Protein AF-A0A4Q2VDK4-F1 (afdb_monomer)

Organism: NCBI:txid451672

Foldseek 3Di:
DDDDDWDKDAQVVVRFIDDTDHLVVVLVCLPDCRRVDDPLRSLVVVLLSVLLVCLDLVNLCVVCPVPLAPQVVQDDPNDHDDDDPCSVVVSVVSSNVSSVVSSVVSVQCLQPVPDPLPPPRDDDDDPDPSSVVVSVPDDDDDPDPDDPDPPVVVVVVVVVVVVVVVCVVCVVVVVVVVCVVVVPDDPVVVVVCCPDPQNVVCVVVPVPQWDQDPPRHTDGPPDDDDDDPPDDPDDPDPDDDDDDDDDDDDDDDD

Sequence (254 aa):
MVCADQYVLCNPSIASCTSPAGVLNLVNNLTSTTLNLSTTQLSAADRILYSLAQSNTYTTVANLGTAALWANNMVTGHVSYGLPDDQWKTEVIGWFQTNLAMLQAYVVDFASNTADLGPFGYVEPPRSTYQQEQCTQQLVQAVGEVQNFSVCGMFIIVCVSAALVLLDCSLERIVDFVDDFYGRDSMARRARQADNKLHLLRMALGGNEWVLGRWSIPVRNGAAKYNRPSGSKDLLSYRDSKTGEDTRFLQVCK

pLDDT: mean 78.47, std 15.91, range [30.97, 97.12]

Mean predicted aligned error: 17.13 Å

Secondary structure (DSSP, 8-state):
------B--EEGGGTEEPPSB-HHHHHHHHTSTTS---HHHHHHHHHHHHHHHHSSHHHHHHHHGGGG-GGGGGEETTEEPPPPTTHHHHHHHHHHHHHHHHHHHHHHHTTS--S--GGG--PPPPSSHHHHHHHHH------SSS----HHHHHHHHHHHHHHHHHHHHHHHHHHHHHHHHT--THHHHHHHHT-HHHHHHHHTTTTSEEE-GGG-EEETT----PPP---S-------S-------------

Solvent-accessible surface area (backbone atoms only — not comparable to full-atom values): 15962 Å² total; per-residue (Å²): 136,89,85,82,74,68,46,68,58,70,32,80,93,76,76,31,66,53,74,78,30,42,71,75,58,46,61,62,52,67,78,36,77,78,54,67,67,51,73,62,54,46,50,54,49,53,53,50,49,56,34,48,71,64,30,33,66,66,48,49,40,67,73,43,46,70,74,48,37,64,70,54,77,55,46,58,92,95,46,67,70,88,78,62,96,60,47,68,55,57,34,52,52,51,42,53,52,48,22,52,51,46,36,54,48,49,66,48,44,72,54,40,85,79,67,87,52,65,98,82,48,78,85,82,73,68,92,42,70,60,47,46,53,50,36,76,68,49,86,73,87,68,84,81,87,58,82,87,68,57,62,67,60,52,50,51,54,53,53,53,52,52,51,51,52,51,46,63,70,40,47,64,57,52,51,52,50,49,38,65,72,68,68,56,71,62,62,67,59,49,52,56,50,58,68,32,69,48,46,45,51,27,51,74,75,56,43,82,57,37,40,74,43,82,91,53,42,60,38,57,71,89,61,80,87,73,72,77,77,83,67,69,94,68,82,81,73,91,69,81,93,81,78,90,75,93,76,91,76,82,90,76,89,131

Structure (mmCIF, N/CA/C/O backbone):
data_AF-A0A4Q2VDK4-F1
#
_entry.id   AF-A0A4Q2VDK4-F1
#
loop_
_atom_site.group_PDB
_atom_site.id
_atom_site.type_symbol
_atom_site.label_atom_id
_atom_site.label_alt_id
_atom_site.label_comp_id
_atom_site.label_asym_id
_atom_site.label_entity_id
_atom_site.label_seq_id
_atom_site.pdbx_PDB_ins_code
_atom_site.Cartn_x
_atom_site.Cartn_y
_atom_site.Cartn_z
_atom_site.occupancy
_atom_site.B_iso_or_equiv
_atom_site.auth_seq_id
_atom_site.auth_comp_id
_atom_site.auth_asym_id
_atom_site.auth_atom_id
_atom_site.pdbx_PDB_model_num
ATOM 1 N N . MET A 1 1 ? 19.033 -6.563 -22.447 1.00 49.66 1 MET A N 1
ATOM 2 C CA . MET A 1 1 ? 17.621 -6.207 -22.706 1.00 49.66 1 MET A CA 1
ATOM 3 C C . MET A 1 1 ? 17.404 -4.850 -22.066 1.00 49.66 1 MET A C 1
ATOM 5 O O . MET A 1 1 ? 17.754 -4.715 -20.903 1.00 49.66 1 MET A O 1
ATOM 9 N N . VAL A 1 2 ? 16.978 -3.836 -22.819 1.00 57.09 2 VAL A N 1
ATOM 10 C CA . VAL A 1 2 ? 16.784 -2.475 -22.288 1.00 57.09 2 VAL A CA 1
ATOM 11 C C . VAL A 1 2 ? 15.279 -2.233 -22.230 1.00 57.09 2 VAL A C 1
ATOM 13 O O . VAL A 1 2 ? 14.661 -1.978 -23.259 1.00 57.09 2 VAL A O 1
ATOM 16 N N . CYS A 1 3 ? 14.684 -2.399 -21.049 1.00 73.75 3 CYS A N 1
ATOM 17 C CA . CYS A 1 3 ? 13.298 -2.012 -20.790 1.00 73.75 3 CYS A CA 1
ATOM 18 C C . CYS A 1 3 ? 13.283 -0.546 -20.350 1.00 73.75 3 CYS A C 1
ATOM 20 O O . CYS A 1 3 ? 14.103 -0.141 -19.528 1.00 73.75 3 CYS A O 1
ATOM 22 N N . ALA A 1 4 ? 12.374 0.243 -20.918 1.00 84.12 4 ALA A N 1
ATOM 23 C CA . ALA A 1 4 ? 12.185 1.640 -20.557 1.00 84.12 4 ALA A CA 1
ATOM 24 C C . ALA A 1 4 ? 10.757 1.828 -20.049 1.00 84.12 4 ALA A C 1
ATOM 26 O O . ALA A 1 4 ? 9.804 1.634 -20.804 1.00 84.12 4 ALA A O 1
ATOM 27 N N . ASP A 1 5 ? 10.624 2.213 -18.783 1.00 88.31 5 ASP A N 1
ATOM 28 C CA . ASP A 1 5 ? 9.326 2.515 -18.195 1.00 88.31 5 ASP A CA 1
ATOM 29 C C . ASP A 1 5 ? 8.883 3.922 -18.612 1.00 88.31 5 ASP A C 1
ATOM 31 O O . ASP A 1 5 ? 9.643 4.894 -18.524 1.00 88.31 5 ASP A O 1
ATOM 35 N N . GLN A 1 6 ? 7.644 4.025 -19.087 1.00 91.06 6 GLN A N 1
ATOM 36 C CA . GLN A 1 6 ? 7.023 5.283 -19.484 1.00 91.06 6 GLN A CA 1
ATOM 37 C C . GLN A 1 6 ? 5.697 5.448 -18.757 1.00 91.06 6 GLN A C 1
ATOM 39 O O . GLN A 1 6 ? 4.908 4.510 -18.648 1.00 91.06 6 GLN A O 1
ATOM 44 N N . TYR A 1 7 ? 5.448 6.666 -18.295 1.00 91.31 7 TYR A N 1
ATOM 45 C CA . TYR A 1 7 ? 4.286 7.013 -17.497 1.00 91.31 7 TYR A CA 1
ATOM 46 C C . TYR A 1 7 ? 3.533 8.170 -18.145 1.00 91.31 7 TYR A C 1
ATOM 48 O O . TYR A 1 7 ? 4.121 9.041 -18.793 1.00 91.31 7 TYR A O 1
ATOM 56 N N . VAL A 1 8 ? 2.218 8.173 -17.951 1.00 91.25 8 VAL A N 1
ATOM 57 C CA . VAL A 1 8 ? 1.303 9.213 -18.421 1.00 91.25 8 VAL A CA 1
ATOM 58 C C . VAL A 1 8 ? 0.423 9.620 -17.248 1.00 91.25 8 VAL A C 1
ATOM 60 O O . VAL A 1 8 ? -0.204 8.767 -16.621 1.00 91.25 8 VAL A O 1
ATOM 63 N N . LEU A 1 9 ? 0.376 10.918 -16.952 1.00 89.31 9 LEU A N 1
ATOM 64 C CA . LEU A 1 9 ? -0.542 11.486 -15.971 1.00 89.31 9 LEU A CA 1
ATOM 65 C C . LEU A 1 9 ? -1.705 12.144 -16.696 1.00 89.31 9 LEU A C 1
ATOM 67 O O . LEU A 1 9 ? -1.497 12.868 -17.666 1.00 89.31 9 LEU A O 1
ATOM 71 N N . CYS A 1 10 ? -2.915 11.915 -16.202 1.00 90.31 10 CYS A N 1
ATOM 72 C CA . CYS A 1 10 ? -4.139 12.425 -16.800 1.00 90.31 10 CYS A CA 1
ATOM 73 C C . CYS A 1 10 ? -4.982 13.165 -15.765 1.00 90.31 10 CYS A C 1
ATOM 75 O O . CYS A 1 10 ? -5.178 12.672 -14.653 1.00 90.31 10 CYS A O 1
ATOM 77 N N . ASN A 1 11 ? -5.531 14.314 -16.159 1.00 91.25 11 ASN A N 1
ATOM 78 C CA . ASN A 1 11 ? -6.581 14.996 -15.415 1.00 91.25 11 ASN A CA 1
ATOM 79 C C . ASN A 1 11 ? -7.932 14.759 -16.119 1.00 91.25 11 ASN A C 1
ATOM 81 O O . ASN A 1 11 ? -8.174 15.338 -17.185 1.00 91.25 11 ASN A O 1
ATOM 85 N N . PRO A 1 12 ? -8.829 13.939 -15.539 1.00 88.81 12 PRO A N 1
ATOM 86 C CA . PRO A 1 12 ? -10.104 13.607 -16.167 1.00 88.81 12 PRO A CA 1
ATOM 87 C C . PRO A 1 12 ? -11.048 14.812 -16.269 1.00 88.81 12 PRO A C 1
ATOM 89 O O . PRO A 1 12 ? -11.870 14.849 -17.179 1.00 88.81 12 PRO A O 1
ATOM 92 N N . SER A 1 13 ? -10.912 15.820 -15.399 1.00 89.50 13 SER A N 1
ATOM 93 C CA . SER A 1 13 ? -11.784 17.003 -15.397 1.00 89.50 13 SER A CA 1
ATOM 94 C C . SER A 1 13 ? -11.622 17.873 -16.644 1.00 89.50 13 SER A C 1
ATOM 96 O O . SER A 1 13 ? -12.552 18.577 -17.024 1.00 89.50 13 SER A O 1
ATOM 98 N N . ILE A 1 14 ? -10.447 17.831 -17.275 1.00 89.25 14 ILE A N 1
ATOM 99 C CA . ILE A 1 14 ? -10.126 18.597 -18.490 1.00 89.25 14 ILE A CA 1
ATOM 100 C C . ILE A 1 14 ? -9.797 17.691 -19.685 1.00 89.25 14 ILE A C 1
ATOM 102 O O . ILE A 1 14 ? -9.380 18.191 -20.725 1.00 89.25 14 ILE A O 1
ATOM 106 N N . ALA A 1 15 ? -9.948 16.368 -19.528 1.00 88.56 15 ALA A N 1
ATOM 107 C CA . ALA A 1 15 ? -9.604 15.350 -20.524 1.00 88.56 15 ALA A CA 1
ATOM 108 C C . ALA A 1 15 ? -8.193 15.514 -21.137 1.00 88.56 15 ALA A C 1
ATOM 110 O O . ALA A 1 15 ? -7.981 15.235 -22.315 1.00 88.56 15 ALA A O 1
ATOM 111 N N . SER A 1 16 ? -7.227 15.971 -20.334 1.00 90.06 16 SER A N 1
ATOM 112 C CA . SER A 1 16 ? -5.848 16.237 -20.763 1.00 90.06 16 SER A CA 1
ATOM 113 C C . SER A 1 16 ? -4.883 15.275 -20.083 1.00 90.06 16 SER A C 1
ATOM 115 O O . SER A 1 16 ? -5.038 14.967 -18.897 1.00 90.06 16 SER A O 1
ATOM 117 N N . CYS A 1 17 ? -3.875 14.825 -20.827 1.00 90.75 17 CYS A N 1
ATOM 118 C CA . CYS A 1 17 ? -2.823 13.943 -20.344 1.00 90.75 17 CYS A CA 1
ATOM 119 C C . CYS A 1 17 ? -1.446 14.442 -20.785 1.00 90.75 17 CYS A C 1
ATOM 121 O O . CYS A 1 17 ? -1.305 15.087 -21.825 1.00 90.75 17 CYS A O 1
ATOM 123 N N . THR A 1 18 ? -0.415 14.105 -20.017 1.00 89.62 18 THR A N 1
ATOM 124 C CA . THR A 1 18 ? 0.977 14.367 -20.395 1.00 89.62 18 THR A CA 1
ATOM 125 C C . THR A 1 18 ? 1.430 13.415 -21.498 1.00 89.62 18 THR A C 1
ATOM 127 O O . THR A 1 18 ? 0.960 12.282 -21.586 1.00 89.62 18 THR A O 1
ATOM 130 N N . SER A 1 19 ? 2.416 13.819 -22.297 1.00 89.75 19 SER A N 1
ATOM 131 C CA . SER A 1 19 ? 3.105 12.878 -23.186 1.00 89.75 19 SER A CA 1
ATOM 132 C C . SER A 1 19 ? 3.800 11.769 -22.376 1.00 89.75 19 SER A C 1
ATOM 134 O O . SER A 1 19 ? 4.265 12.052 -21.265 1.00 89.75 19 SER A O 1
ATOM 136 N N . PRO A 1 20 ? 3.910 10.536 -22.913 1.00 91.44 20 PRO A N 1
ATOM 137 C CA . PRO A 1 20 ? 4.645 9.454 -22.265 1.00 91.44 20 PRO A CA 1
ATOM 138 C C . PRO A 1 20 ? 6.075 9.878 -21.936 1.00 91.44 20 PRO A C 1
ATOM 140 O O . PRO A 1 20 ? 6.821 10.319 -22.814 1.00 91.44 20 PRO A O 1
ATOM 143 N N . ALA A 1 21 ? 6.453 9.769 -20.666 1.00 90.12 21 ALA A N 1
ATOM 144 C CA . ALA A 1 21 ? 7.763 10.195 -20.197 1.00 90.12 21 ALA A CA 1
ATOM 145 C C . ALA A 1 21 ? 8.264 9.316 -19.046 1.00 90.12 21 ALA A C 1
ATOM 147 O O . ALA A 1 21 ? 7.483 8.669 -18.351 1.00 90.12 21 ALA A O 1
ATOM 148 N N . GLY A 1 22 ? 9.581 9.300 -18.831 1.00 89.31 22 GLY A N 1
ATOM 149 C CA . GLY A 1 22 ? 10.169 8.678 -17.644 1.00 89.31 22 GLY A CA 1
ATOM 150 C C . GLY A 1 22 ? 9.843 9.462 -16.368 1.00 89.31 22 GLY A C 1
ATOM 151 O O . GLY A 1 22 ? 9.488 10.643 -16.426 1.00 89.31 22 GLY A O 1
ATOM 152 N N . VAL A 1 23 ? 10.018 8.823 -15.209 1.00 87.25 23 VAL A N 1
ATOM 153 C CA . VAL A 1 23 ? 9.614 9.373 -13.901 1.00 87.25 23 VAL A CA 1
ATOM 154 C C . VAL A 1 23 ? 10.195 10.767 -13.611 1.00 87.25 23 VAL A C 1
ATOM 156 O O . VAL A 1 23 ? 9.476 11.644 -13.145 1.00 87.25 23 VAL A O 1
ATOM 159 N N . LEU A 1 24 ? 11.457 11.022 -13.982 1.00 84.81 24 LEU A N 1
ATOM 160 C CA . LEU A 1 24 ? 12.121 12.318 -13.769 1.00 84.81 24 LEU A CA 1
ATOM 161 C C . LEU A 1 24 ? 11.460 13.460 -14.553 1.00 84.81 24 LEU A C 1
ATOM 163 O O . LEU A 1 24 ? 11.282 14.558 -14.036 1.00 84.81 24 LEU A O 1
ATOM 167 N N . ASN A 1 25 ? 11.058 13.197 -15.797 1.00 87.25 25 ASN A N 1
ATOM 168 C CA . ASN A 1 25 ? 10.361 14.187 -16.619 1.00 87.25 25 ASN A CA 1
ATOM 169 C C . ASN A 1 25 ? 8.919 14.398 -16.139 1.00 87.25 25 ASN A C 1
ATOM 171 O O . ASN A 1 25 ? 8.364 15.480 -16.315 1.00 87.25 25 ASN A O 1
ATOM 175 N N . LEU A 1 26 ? 8.323 13.390 -15.498 1.00 85.94 26 LEU A N 1
ATOM 176 C CA . LEU A 1 26 ? 6.984 13.480 -14.927 1.00 85.94 26 LEU A CA 1
ATOM 177 C C . LEU A 1 26 ? 6.919 14.473 -13.757 1.00 85.94 26 LEU A C 1
ATOM 179 O O . LEU A 1 26 ? 5.940 15.208 -13.655 1.00 85.94 26 LEU A O 1
ATOM 183 N N . VAL A 1 27 ? 7.983 14.577 -12.950 1.00 83.81 27 VAL A N 1
ATOM 184 C CA . VAL A 1 27 ? 8.105 15.597 -11.887 1.00 83.81 27 VAL A CA 1
ATOM 185 C C . VAL A 1 27 ? 8.013 17.010 -12.471 1.00 83.81 27 VAL A C 1
ATOM 187 O O . VAL A 1 27 ? 7.261 17.842 -11.970 1.00 83.81 27 VAL A O 1
ATOM 190 N N . ASN A 1 28 ? 8.707 17.267 -13.582 1.00 83.19 28 ASN A N 1
ATOM 191 C CA . ASN A 1 28 ? 8.638 18.560 -14.272 1.00 83.19 28 ASN A CA 1
ATOM 192 C C . ASN A 1 28 ? 7.253 18.814 -14.890 1.00 83.19 28 ASN A C 1
ATOM 194 O O . ASN A 1 28 ? 6.798 19.952 -14.959 1.00 83.19 28 ASN A O 1
ATOM 198 N N . ASN A 1 29 ? 6.555 17.761 -15.319 1.00 82.62 29 ASN A N 1
ATOM 199 C CA . ASN A 1 29 ? 5.209 17.883 -15.874 1.00 82.62 29 ASN A CA 1
ATOM 200 C C . ASN A 1 29 ? 4.135 18.159 -14.808 1.00 82.62 29 ASN A C 1
ATOM 202 O O . ASN A 1 29 ? 3.089 18.700 -15.158 1.00 82.62 29 ASN A O 1
ATOM 206 N N . LEU A 1 30 ? 4.368 17.851 -13.526 1.00 82.06 30 LEU A N 1
ATOM 207 C CA . LEU A 1 30 ? 3.419 18.190 -12.454 1.00 82.06 30 LEU A CA 1
ATOM 208 C C . LEU A 1 30 ? 3.287 19.693 -12.218 1.00 82.06 30 LEU A C 1
ATOM 210 O O . LEU A 1 30 ? 2.211 20.165 -11.860 1.00 82.06 30 LEU A O 1
ATOM 214 N N . THR A 1 31 ? 4.372 20.440 -12.410 1.00 77.19 31 THR A N 1
ATOM 215 C CA . THR A 1 31 ? 4.378 21.903 -12.275 1.00 77.19 31 THR A CA 1
ATOM 216 C C . THR A 1 31 ? 3.940 22.605 -13.560 1.00 77.19 31 THR A C 1
ATOM 218 O O . THR A 1 31 ? 3.762 23.823 -13.578 1.00 77.19 31 THR A O 1
ATOM 221 N N . SER A 1 32 ? 3.732 21.845 -14.639 1.00 75.44 32 SER A N 1
ATOM 222 C CA . SER A 1 32 ? 3.219 22.358 -15.901 1.00 75.44 32 SER A CA 1
ATOM 223 C C . SER A 1 32 ? 1.748 22.758 -15.778 1.00 75.44 32 SER A C 1
ATOM 225 O O . SER A 1 32 ? 0.925 22.057 -15.190 1.00 75.44 32 SER A O 1
ATOM 227 N N . THR A 1 33 ? 1.378 23.852 -16.440 1.00 75.62 33 THR A N 1
ATOM 228 C CA . THR A 1 33 ? -0.016 24.306 -16.551 1.00 75.62 33 THR A CA 1
ATOM 229 C C . THR A 1 33 ? -0.890 23.379 -17.407 1.00 75.62 33 THR A C 1
ATOM 231 O O . THR A 1 33 ? -2.106 23.549 -17.437 1.00 75.62 33 THR A O 1
ATOM 234 N N . THR A 1 34 ? -0.302 22.377 -18.072 1.00 79.69 34 THR A N 1
ATOM 235 C CA . THR A 1 34 ? -0.992 21.432 -18.973 1.00 79.69 34 THR A CA 1
ATOM 236 C C . THR A 1 34 ? -2.068 20.584 -18.295 1.00 79.69 34 THR A C 1
ATOM 238 O O . THR A 1 34 ? -3.089 20.291 -18.921 1.00 79.69 34 THR A O 1
ATOM 241 N N . LEU A 1 35 ? -1.864 20.197 -17.031 1.00 85.38 35 LEU A N 1
ATOM 242 C CA . LEU A 1 35 ? -2.831 19.401 -16.268 1.00 85.38 35 LEU A CA 1
ATOM 243 C C . LEU A 1 35 ? -3.724 20.243 -15.349 1.00 85.38 35 LEU A C 1
ATOM 245 O O . LEU A 1 35 ? -4.738 19.728 -14.886 1.00 85.38 35 LEU A O 1
ATOM 249 N N . ASN A 1 36 ? -3.367 21.506 -15.084 1.00 87.75 36 ASN A N 1
ATOM 250 C CA . ASN A 1 36 ? -4.090 22.431 -14.199 1.00 87.75 36 ASN A CA 1
ATOM 251 C C . ASN A 1 36 ? -4.597 21.765 -12.898 1.00 87.75 36 ASN A C 1
ATOM 253 O O . ASN A 1 36 ? -5.785 21.817 -12.571 1.00 87.75 36 ASN A O 1
ATOM 257 N N . LEU A 1 37 ? -3.703 21.054 -12.203 1.00 88.00 37 LEU A N 1
ATOM 258 C CA . LEU A 1 37 ? -4.031 20.339 -10.970 1.00 88.00 37 LEU A CA 1
ATOM 259 C C . LEU A 1 37 ? -4.219 21.324 -9.810 1.00 88.00 37 LEU A C 1
ATOM 261 O O . LEU A 1 37 ? -3.452 22.273 -9.652 1.00 88.00 37 LEU A O 1
ATOM 265 N N . SER A 1 38 ? -5.213 21.0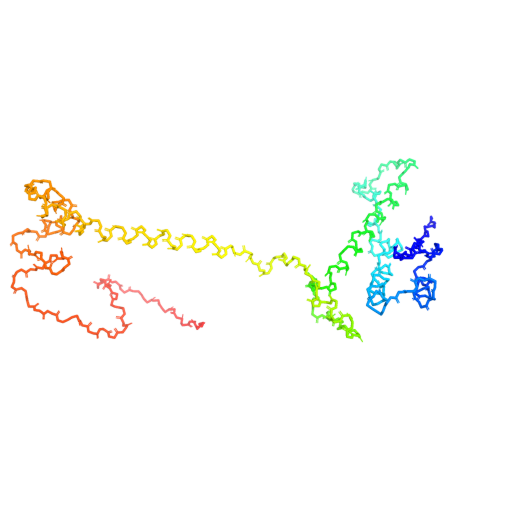68 -8.959 1.00 89.25 38 SER A N 1
ATOM 266 C CA . SER A 1 38 ? -5.339 21.758 -7.667 1.00 89.25 38 SER A CA 1
ATOM 267 C C . SER A 1 38 ? -4.183 21.398 -6.725 1.00 89.25 38 SER A C 1
ATOM 269 O O . SER A 1 38 ? -3.507 20.386 -6.907 1.00 89.25 38 SER A O 1
ATOM 271 N N . THR A 1 39 ? -3.966 22.191 -5.675 1.00 89.38 39 THR A N 1
ATOM 272 C CA . THR A 1 39 ? -2.887 21.960 -4.696 1.00 89.38 39 THR A CA 1
ATOM 273 C C . THR A 1 39 ? -2.988 20.595 -4.009 1.00 89.38 39 THR A C 1
ATOM 275 O O . THR A 1 39 ? -1.977 19.922 -3.812 1.00 89.38 39 THR A O 1
ATOM 278 N N . THR A 1 40 ? -4.205 20.137 -3.709 1.00 88.25 40 THR A N 1
ATOM 279 C CA . THR A 1 40 ? -4.459 18.807 -3.138 1.00 88.25 40 THR A CA 1
ATOM 280 C C . THR A 1 40 ? -4.157 17.694 -4.140 1.00 88.25 40 THR A C 1
ATOM 282 O O . THR A 1 40 ? -3.503 16.710 -3.792 1.00 88.25 40 THR A O 1
ATOM 285 N N . GLN A 1 41 ? -4.566 17.855 -5.402 1.00 89.88 41 GLN A N 1
ATOM 286 C CA . GLN A 1 41 ? -4.246 16.903 -6.471 1.00 89.88 41 GLN A CA 1
ATOM 287 C C . GLN A 1 41 ? -2.743 16.839 -6.746 1.00 89.88 41 GLN A C 1
ATOM 289 O O . GLN A 1 41 ? -2.217 15.749 -6.951 1.00 89.88 41 GLN A O 1
ATOM 294 N N . LEU A 1 42 ? -2.046 17.975 -6.697 1.00 90.31 42 LEU A N 1
ATOM 295 C CA . LEU A 1 42 ? -0.598 18.037 -6.862 1.00 90.31 42 LEU A CA 1
ATOM 296 C C . LEU A 1 42 ? 0.114 17.290 -5.727 1.00 90.31 42 LEU A C 1
ATOM 298 O O . LEU A 1 42 ? 0.992 16.483 -6.005 1.00 90.31 42 LEU A O 1
ATOM 302 N N . SER A 1 43 ? -0.323 17.467 -4.474 1.00 89.75 43 SER A N 1
ATOM 303 C CA . SER A 1 43 ? 0.188 16.700 -3.325 1.00 89.75 43 SER A CA 1
ATOM 304 C C . SER A 1 43 ? -0.025 15.188 -3.484 1.00 89.75 43 SER A C 1
ATOM 306 O O . SER A 1 43 ? 0.874 14.393 -3.207 1.00 89.75 43 SER A O 1
ATOM 308 N N . ALA A 1 44 ? -1.199 14.774 -3.975 1.00 89.62 44 ALA A N 1
ATOM 309 C CA . ALA A 1 44 ? -1.476 13.360 -4.232 1.00 89.62 44 ALA A CA 1
ATOM 310 C C . ALA A 1 44 ? -0.610 12.804 -5.375 1.00 89.62 44 ALA A C 1
ATOM 312 O O . ALA A 1 44 ? -0.119 11.678 -5.291 1.00 89.62 44 ALA A O 1
ATOM 313 N N . ALA A 1 45 ? -0.414 13.589 -6.436 1.00 90.19 45 ALA A N 1
ATOM 314 C CA . ALA A 1 45 ? 0.389 13.196 -7.584 1.00 90.19 45 ALA A CA 1
ATOM 315 C C . ALA A 1 45 ? 1.883 13.104 -7.238 1.00 90.19 45 ALA A C 1
ATOM 317 O O . ALA A 1 45 ? 2.530 12.142 -7.642 1.00 90.19 45 ALA A O 1
ATOM 318 N N . ASP A 1 46 ? 2.407 14.037 -6.440 1.00 89.06 46 ASP A N 1
ATOM 319 C CA . ASP A 1 46 ? 3.775 14.002 -5.905 1.00 89.06 46 ASP A CA 1
ATOM 320 C C . ASP A 1 46 ? 4.036 12.712 -5.108 1.00 89.06 46 ASP A C 1
ATOM 322 O O . ASP A 1 46 ? 5.013 12.004 -5.356 1.00 89.06 46 ASP A O 1
ATOM 326 N N . ARG A 1 47 ? 3.090 12.320 -4.243 1.00 88.00 47 ARG A N 1
ATOM 327 C CA . ARG A 1 47 ? 3.156 11.048 -3.507 1.00 88.00 47 ARG A CA 1
ATOM 328 C C . ARG A 1 47 ? 3.221 9.837 -4.441 1.00 88.00 47 ARG A C 1
ATOM 330 O O . ARG A 1 47 ? 4.050 8.954 -4.244 1.00 88.00 47 ARG A O 1
ATOM 337 N N . ILE A 1 48 ? 2.360 9.792 -5.459 1.00 89.94 48 ILE A N 1
ATOM 338 C CA . ILE A 1 48 ? 2.347 8.693 -6.437 1.00 89.94 48 ILE A CA 1
ATOM 339 C C . ILE A 1 48 ? 3.662 8.658 -7.224 1.00 89.94 48 ILE A C 1
ATOM 341 O O . ILE A 1 48 ? 4.203 7.577 -7.445 1.00 89.94 48 ILE A O 1
ATOM 345 N N . LEU A 1 49 ? 4.212 9.813 -7.615 1.00 90.25 49 LEU A N 1
ATOM 346 C CA . LEU A 1 49 ? 5.508 9.878 -8.295 1.00 90.25 49 LEU A CA 1
ATOM 347 C C . LEU A 1 49 ? 6.643 9.327 -7.440 1.00 90.25 49 LEU A C 1
ATOM 349 O O . LEU A 1 49 ? 7.487 8.599 -7.962 1.00 90.25 49 LEU A O 1
ATOM 353 N N . TYR A 1 50 ? 6.657 9.646 -6.146 1.00 88.12 50 TYR A N 1
ATOM 354 C CA . TYR A 1 50 ? 7.637 9.084 -5.224 1.00 88.12 50 TYR A CA 1
ATOM 355 C C . TYR A 1 50 ? 7.548 7.551 -5.197 1.00 88.12 50 TYR A C 1
ATOM 357 O O . TYR A 1 50 ? 8.564 6.870 -5.344 1.00 88.12 50 TYR A O 1
ATOM 365 N N . SER A 1 51 ? 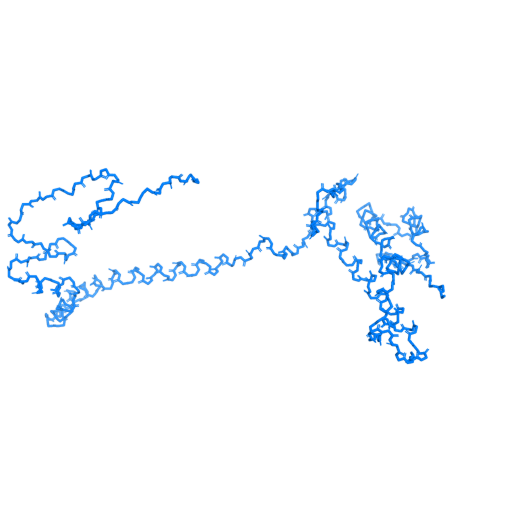6.335 6.994 -5.117 1.00 91.06 51 SER A N 1
ATOM 366 C CA . SER A 1 51 ? 6.124 5.544 -5.197 1.00 91.06 51 SER A CA 1
ATOM 367 C C . SER A 1 51 ? 6.565 4.959 -6.546 1.00 91.06 51 SER A C 1
ATOM 369 O O . SER A 1 51 ? 7.200 3.906 -6.569 1.00 91.06 51 SER A O 1
ATOM 371 N N . LEU A 1 52 ? 6.292 5.632 -7.671 1.00 90.75 52 LEU A N 1
ATOM 372 C CA . LEU A 1 52 ? 6.716 5.204 -9.016 1.00 90.75 52 LEU A CA 1
ATOM 373 C C . LEU A 1 52 ? 8.240 5.212 -9.186 1.00 90.75 52 LEU A C 1
ATOM 375 O O . LEU A 1 52 ? 8.796 4.326 -9.833 1.00 90.75 52 LEU A O 1
ATOM 379 N N . ALA A 1 53 ? 8.932 6.175 -8.575 1.00 88.25 53 ALA A N 1
ATOM 380 C CA . ALA A 1 53 ? 10.391 6.225 -8.586 1.00 88.25 53 ALA A CA 1
ATOM 381 C C . ALA A 1 53 ? 11.019 5.003 -7.892 1.00 88.25 53 ALA A C 1
ATOM 383 O O . ALA A 1 53 ? 12.121 4.605 -8.264 1.00 88.25 53 ALA A O 1
ATOM 384 N N . GLN A 1 54 ? 10.307 4.386 -6.944 1.00 87.38 54 GLN A N 1
ATOM 385 C CA . GLN A 1 54 ? 10.746 3.177 -6.240 1.00 87.38 54 GLN A CA 1
ATOM 386 C C . GLN A 1 54 ? 10.200 1.871 -6.845 1.00 87.38 54 GLN A C 1
ATOM 388 O O . GLN A 1 54 ? 10.774 0.807 -6.621 1.00 87.38 54 GLN A O 1
ATOM 393 N N . SER A 1 55 ? 9.127 1.931 -7.638 1.00 90.88 55 SER A N 1
ATOM 394 C CA . SER A 1 55 ? 8.432 0.774 -8.231 1.00 90.88 55 SER A CA 1
ATOM 395 C C . SER A 1 55 ? 8.586 0.721 -9.756 1.00 90.88 55 SER A C 1
ATOM 397 O O . SER A 1 55 ? 7.612 0.708 -10.511 1.00 90.88 55 SER A O 1
ATOM 399 N N . ASN A 1 56 ? 9.830 0.710 -10.229 1.00 89.75 56 ASN A N 1
ATOM 400 C CA . ASN A 1 56 ? 10.151 0.614 -11.650 1.00 89.75 56 ASN A CA 1
ATOM 401 C C . ASN A 1 56 ? 10.897 -0.689 -11.965 1.00 89.75 56 ASN A C 1
ATOM 403 O O . ASN A 1 56 ? 11.397 -1.392 -11.087 1.00 89.75 56 ASN A O 1
ATOM 407 N N . THR A 1 57 ? 10.975 -1.029 -13.247 1.00 89.69 57 THR A N 1
ATOM 408 C CA . THR A 1 57 ? 11.555 -2.296 -13.702 1.00 89.69 57 THR A CA 1
ATOM 409 C C . THR A 1 57 ? 13.022 -2.410 -13.293 1.00 89.69 57 THR A C 1
ATOM 411 O O . THR A 1 57 ? 13.480 -3.492 -12.927 1.00 89.69 57 THR A O 1
ATOM 414 N N . TYR A 1 58 ? 13.756 -1.294 -13.293 1.00 88.75 58 TYR A N 1
ATOM 415 C CA . TYR A 1 58 ? 15.142 -1.272 -12.837 1.00 88.75 58 TYR A CA 1
ATOM 416 C C . TYR A 1 58 ? 15.261 -1.595 -11.342 1.00 88.75 58 TYR A C 1
ATOM 418 O O . TYR A 1 58 ? 16.063 -2.457 -10.989 1.00 88.75 58 TYR A O 1
ATOM 426 N N . THR A 1 59 ? 14.470 -0.958 -10.470 1.00 88.44 59 THR A N 1
ATOM 427 C CA . THR A 1 59 ? 14.545 -1.190 -9.019 1.00 88.44 59 THR A CA 1
ATOM 428 C C . THR A 1 59 ? 14.165 -2.621 -8.666 1.00 88.44 59 THR A C 1
ATOM 430 O O . THR A 1 59 ? 14.864 -3.253 -7.879 1.00 88.44 59 THR A O 1
ATOM 433 N N . THR A 1 60 ? 13.135 -3.176 -9.304 1.00 88.56 60 THR A N 1
ATOM 434 C CA . THR A 1 60 ? 12.717 -4.571 -9.105 1.00 88.56 60 THR A CA 1
ATOM 435 C C . THR A 1 60 ? 13.823 -5.554 -9.471 1.00 88.56 60 THR A C 1
ATOM 437 O O . THR A 1 60 ? 14.182 -6.409 -8.660 1.00 88.56 60 THR A O 1
ATOM 440 N N . VAL A 1 61 ? 14.422 -5.416 -10.657 1.00 89.81 61 VAL A N 1
ATOM 441 C CA . VAL A 1 61 ? 15.497 -6.318 -11.095 1.00 89.81 61 VAL A CA 1
ATOM 442 C C . VAL A 1 61 ? 16.759 -6.129 -10.249 1.00 89.81 61 VAL A C 1
ATOM 444 O O . VAL A 1 61 ? 17.389 -7.113 -9.868 1.00 89.81 61 VAL A O 1
ATOM 447 N N . ALA A 1 62 ? 17.120 -4.887 -9.915 1.00 89.94 62 ALA A N 1
ATOM 448 C CA . ALA A 1 62 ? 18.301 -4.594 -9.104 1.00 89.94 62 ALA A CA 1
ATOM 449 C C . ALA A 1 62 ? 18.174 -5.131 -7.670 1.00 89.94 62 ALA A C 1
ATOM 451 O O . ALA A 1 62 ? 19.139 -5.681 -7.142 1.00 89.94 62 ALA A O 1
ATOM 452 N N . ASN A 1 63 ? 16.993 -5.010 -7.058 1.00 89.19 63 ASN A N 1
ATOM 453 C CA . ASN A 1 63 ? 16.763 -5.432 -5.676 1.00 89.19 63 ASN A CA 1
ATOM 454 C C . ASN A 1 63 ? 16.596 -6.953 -5.545 1.00 89.19 63 ASN A C 1
ATOM 456 O O . ASN A 1 63 ? 17.078 -7.535 -4.576 1.00 89.19 63 ASN A O 1
ATOM 460 N N . LEU A 1 64 ? 15.928 -7.606 -6.503 1.00 88.94 64 LEU A N 1
ATOM 461 C CA . LEU A 1 64 ? 15.711 -9.059 -6.476 1.00 88.94 64 LEU A CA 1
ATOM 462 C C . LEU A 1 64 ? 16.884 -9.852 -7.077 1.00 88.94 64 LEU A C 1
ATOM 464 O O . LEU A 1 64 ? 17.041 -11.042 -6.793 1.00 88.94 64 LEU A O 1
ATOM 468 N N . GLY A 1 65 ? 17.715 -9.226 -7.914 1.00 89.75 65 GLY A N 1
ATOM 469 C CA . GLY A 1 65 ? 18.864 -9.871 -8.547 1.00 89.75 65 GLY A CA 1
ATOM 470 C C . GLY A 1 65 ? 18.458 -11.109 -9.349 1.00 89.75 65 GLY A C 1
ATOM 471 O O . GLY A 1 65 ? 17.599 -11.047 -10.226 1.00 89.75 65 GLY A O 1
ATOM 472 N N . THR A 1 66 ? 19.053 -12.265 -9.044 1.00 88.50 66 THR A N 1
ATOM 473 C CA . THR A 1 66 ? 18.720 -13.531 -9.724 1.00 88.50 66 THR A CA 1
ATOM 474 C C . THR A 1 66 ? 17.303 -14.015 -9.432 1.00 88.50 66 THR A C 1
ATOM 476 O O . THR A 1 66 ? 16.733 -14.709 -10.269 1.00 88.50 66 THR A O 1
ATOM 479 N N . ALA A 1 67 ? 16.717 -13.632 -8.292 1.00 89.25 67 ALA A N 1
ATOM 480 C CA . ALA A 1 67 ? 15.336 -13.967 -7.951 1.00 89.25 67 ALA A CA 1
ATOM 481 C C . ALA A 1 67 ? 14.311 -13.170 -8.777 1.00 89.25 67 ALA A C 1
ATOM 483 O O . ALA A 1 67 ? 13.136 -13.523 -8.792 1.00 89.25 67 ALA A O 1
ATOM 484 N N . ALA A 1 68 ? 14.744 -12.127 -9.500 1.00 89.94 68 ALA A N 1
ATOM 485 C CA . ALA A 1 68 ? 13.892 -11.435 -10.464 1.00 89.94 68 ALA A CA 1
ATOM 486 C C . ALA A 1 68 ? 13.557 -12.316 -11.677 1.00 89.94 68 ALA A C 1
ATOM 488 O O . ALA A 1 68 ? 12.607 -12.019 -12.395 1.00 89.94 68 ALA A O 1
ATOM 489 N N . LEU A 1 69 ? 14.362 -13.353 -11.941 1.00 90.75 69 LEU A N 1
ATOM 490 C CA . LEU A 1 69 ? 14.223 -14.208 -13.111 1.00 90.75 69 LEU A CA 1
ATOM 491 C C . LEU A 1 69 ? 13.387 -15.446 -12.779 1.00 90.75 69 LEU A C 1
ATOM 493 O O . LEU A 1 69 ? 13.817 -16.306 -12.014 1.00 90.75 69 LEU A O 1
ATOM 497 N N . TRP A 1 70 ? 12.247 -15.605 -13.438 1.00 89.31 70 TRP A N 1
ATOM 498 C CA . TRP A 1 70 ? 11.466 -16.840 -13.482 1.00 89.31 70 TRP A CA 1
ATOM 499 C C . TRP A 1 70 ? 12.286 -18.042 -13.940 1.00 89.31 70 TRP A C 1
ATOM 501 O O . TRP A 1 70 ? 12.045 -19.154 -13.474 1.00 89.31 70 TRP A O 1
ATOM 511 N N . ALA A 1 71 ? 13.283 -17.833 -14.801 1.00 90.00 71 ALA A N 1
ATOM 512 C CA . ALA A 1 71 ? 14.239 -18.868 -15.178 1.00 90.00 71 ALA A CA 1
ATOM 513 C C . ALA A 1 71 ? 14.927 -19.505 -13.953 1.00 90.00 71 ALA A C 1
ATOM 515 O O . ALA A 1 71 ? 15.244 -20.693 -13.981 1.00 90.00 71 ALA A O 1
ATOM 516 N N . ASN A 1 72 ? 15.109 -18.758 -12.854 1.00 88.69 72 ASN A N 1
ATOM 517 C CA . ASN A 1 72 ? 15.685 -19.283 -11.616 1.00 88.69 72 ASN A CA 1
ATOM 518 C C . ASN A 1 72 ? 14.812 -20.385 -10.990 1.00 88.69 72 ASN A C 1
ATOM 520 O O . ASN A 1 72 ? 15.350 -21.355 -10.464 1.00 88.69 72 ASN A O 1
ATOM 524 N N . ASN A 1 73 ? 13.485 -20.311 -11.151 1.00 87.06 73 ASN A N 1
ATOM 525 C CA . ASN A 1 73 ? 12.553 -21.332 -10.660 1.00 87.06 73 ASN A CA 1
ATOM 526 C C . ASN A 1 73 ? 12.671 -22.670 -11.411 1.00 87.06 73 ASN A C 1
ATOM 528 O O . ASN A 1 73 ? 12.188 -23.690 -10.925 1.00 87.06 73 ASN A O 1
ATOM 532 N N . MET A 1 74 ? 13.292 -22.683 -12.596 1.00 85.88 74 MET A N 1
ATOM 533 C CA . MET A 1 74 ? 13.517 -23.903 -13.383 1.00 85.88 74 MET A CA 1
ATOM 534 C C . MET A 1 74 ? 14.850 -24.591 -13.056 1.00 85.88 74 MET A C 1
ATOM 536 O O . MET A 1 74 ? 15.121 -25.683 -13.564 1.00 85.88 74 MET A O 1
ATOM 540 N N . VAL A 1 75 ? 15.687 -23.978 -12.213 1.00 88.06 75 VAL A N 1
ATOM 541 C CA . VAL A 1 75 ? 16.963 -24.553 -11.782 1.00 88.06 75 VAL A CA 1
ATOM 542 C C . VAL A 1 75 ? 16.712 -25.523 -10.632 1.00 88.06 75 VAL A C 1
ATOM 544 O O . VAL A 1 75 ? 16.184 -25.151 -9.588 1.00 88.06 75 VAL A O 1
ATOM 547 N N . THR A 1 76 ? 17.122 -26.780 -10.799 1.00 85.38 76 THR A N 1
ATOM 548 C CA . THR A 1 76 ? 17.112 -27.779 -9.720 1.00 85.38 76 THR A CA 1
ATOM 549 C C . THR A 1 76 ? 18.545 -28.225 -9.445 1.00 85.38 76 THR A C 1
ATOM 551 O O . THR A 1 76 ? 19.203 -28.822 -10.299 1.00 85.38 76 THR A O 1
ATOM 554 N N . GLY A 1 77 ? 19.061 -27.913 -8.254 1.00 85.75 77 GLY A N 1
ATOM 555 C CA . GLY A 1 77 ? 20.474 -28.119 -7.926 1.00 85.75 77 GLY A CA 1
ATOM 556 C C . GLY A 1 77 ? 21.381 -27.225 -8.778 1.00 85.75 77 GLY A C 1
ATOM 557 O O . GLY A 1 77 ? 21.334 -26.005 -8.659 1.00 85.75 77 GLY A O 1
ATOM 558 N N . HIS A 1 78 ? 22.195 -27.831 -9.646 1.00 83.62 78 HIS A N 1
ATOM 559 C CA . HIS A 1 78 ? 23.090 -27.127 -10.578 1.00 83.62 78 HIS A CA 1
ATOM 560 C C . HIS A 1 78 ? 22.702 -27.324 -12.053 1.00 83.62 78 HIS A C 1
ATOM 562 O O . HIS A 1 78 ? 23.504 -27.045 -12.943 1.00 83.62 78 HIS A O 1
ATOM 568 N N . VAL A 1 79 ? 21.497 -27.837 -12.321 1.00 84.56 79 VAL A N 1
ATOM 569 C CA . VAL A 1 79 ? 21.017 -28.137 -13.675 1.00 84.56 79 VAL A CA 1
ATOM 570 C C . VAL A 1 79 ? 19.810 -27.259 -13.996 1.00 84.56 79 VAL A C 1
ATOM 572 O O . VAL A 1 79 ? 18.909 -27.105 -13.173 1.00 84.56 79 VAL A O 1
ATOM 575 N N . SER A 1 80 ? 19.799 -26.700 -15.206 1.00 85.00 80 SER A N 1
ATOM 576 C CA . SER A 1 80 ? 18.662 -25.982 -15.784 1.00 85.00 80 SER A CA 1
ATOM 577 C C . SER A 1 80 ? 18.178 -26.721 -17.023 1.00 85.00 80 SER A C 1
ATOM 579 O O . SER A 1 80 ? 18.989 -27.173 -17.834 1.00 85.00 80 SER A O 1
ATOM 581 N N . TYR A 1 81 ? 16.863 -26.802 -17.195 1.00 84.44 81 TYR A N 1
ATOM 582 C CA . TYR A 1 81 ? 16.272 -27.180 -18.476 1.00 84.44 81 TYR A CA 1
ATOM 583 C C . TYR A 1 81 ? 16.448 -26.044 -19.496 1.00 84.44 81 TYR A C 1
ATOM 585 O O . TYR A 1 81 ? 16.751 -24.904 -19.127 1.00 84.44 81 TYR A O 1
ATOM 593 N N . GLY A 1 82 ? 16.291 -26.361 -20.784 1.00 86.50 82 GLY A N 1
ATOM 594 C CA . GLY A 1 82 ? 16.273 -25.348 -21.839 1.00 86.50 82 GLY A CA 1
ATOM 595 C C . GLY A 1 82 ? 15.117 -24.369 -21.632 1.00 86.50 82 GLY A C 1
ATOM 596 O O . GLY A 1 82 ? 14.017 -24.782 -21.268 1.00 86.50 82 GLY A O 1
ATOM 597 N N . LEU A 1 83 ? 15.376 -23.078 -21.843 1.00 89.56 83 LEU A N 1
ATOM 598 C CA . LEU A 1 83 ? 14.362 -22.036 -21.701 1.00 89.56 83 LEU A CA 1
ATOM 599 C C . LEU A 1 83 ? 13.499 -21.949 -22.969 1.00 89.56 83 LEU A C 1
ATOM 601 O O . LEU A 1 83 ? 14.044 -22.068 -24.069 1.00 89.56 83 LEU A O 1
ATOM 605 N N . PRO A 1 84 ? 12.183 -21.708 -22.839 1.00 90.06 84 PRO A N 1
ATOM 606 C CA . PRO A 1 84 ? 11.328 -21.380 -23.975 1.00 90.06 84 PRO A CA 1
ATOM 607 C C . PRO A 1 84 ? 11.788 -20.109 -24.705 1.00 90.06 84 PRO A C 1
ATOM 609 O O . PRO A 1 84 ? 12.292 -19.171 -24.082 1.00 90.06 84 PRO A O 1
ATOM 612 N N . ASP A 1 85 ? 11.539 -20.033 -26.014 1.00 91.62 85 ASP A N 1
ATOM 613 C CA . ASP A 1 85 ? 11.902 -18.871 -26.846 1.00 91.62 85 ASP A CA 1
ATOM 614 C C . ASP A 1 85 ? 11.211 -17.565 -26.402 1.00 91.62 85 ASP A C 1
ATOM 616 O O . ASP A 1 85 ? 11.696 -16.458 -26.657 1.00 91.62 85 ASP A O 1
ATOM 620 N N . ASP A 1 86 ? 10.067 -17.671 -25.725 1.00 92.00 86 ASP A N 1
ATOM 621 C CA . ASP A 1 86 ? 9.280 -16.556 -25.206 1.00 92.00 86 ASP A CA 1
ATOM 622 C C . ASP A 1 86 ? 9.512 -16.269 -23.716 1.00 92.00 86 ASP A C 1
ATOM 624 O O . ASP A 1 86 ? 8.848 -15.385 -23.170 1.00 92.00 86 ASP A O 1
ATOM 628 N N . GLN A 1 87 ? 10.495 -16.922 -23.078 1.00 91.44 87 GLN A N 1
ATOM 629 C CA . GLN A 1 87 ? 10.811 -16.733 -21.657 1.00 91.44 87 GLN A CA 1
ATOM 630 C C . GLN A 1 87 ? 10.957 -15.252 -21.293 1.00 91.44 87 GLN A C 1
ATOM 632 O O . GLN A 1 87 ? 10.396 -14.799 -20.300 1.00 91.44 87 GLN A O 1
ATOM 637 N N . TRP A 1 88 ? 11.648 -14.467 -22.124 1.00 88.75 88 TRP A N 1
ATOM 638 C CA . TRP A 1 88 ? 11.862 -13.038 -21.878 1.00 88.75 88 TRP A CA 1
ATOM 639 C C . TRP A 1 88 ? 10.555 -12.239 -21.741 1.00 88.75 88 TRP A C 1
ATOM 641 O O . TRP A 1 88 ? 10.531 -11.237 -21.030 1.00 88.75 88 TRP A O 1
ATOM 651 N N . LYS A 1 89 ? 9.462 -12.666 -22.390 1.00 92.25 89 LYS A N 1
ATOM 652 C CA . LYS A 1 89 ? 8.149 -12.012 -22.268 1.00 92.25 89 LYS A CA 1
ATOM 653 C C . LYS A 1 89 ? 7.548 -12.284 -20.898 1.00 92.25 89 LYS A C 1
ATOM 655 O O . LYS A 1 89 ? 7.065 -11.358 -20.255 1.00 92.25 89 LYS A O 1
ATOM 660 N N . THR A 1 90 ? 7.614 -13.538 -20.455 1.00 91.88 90 THR A N 1
ATOM 661 C CA . THR A 1 90 ? 7.152 -13.964 -19.130 1.00 91.88 90 THR A CA 1
ATOM 662 C C . THR A 1 90 ? 7.899 -13.217 -18.030 1.00 91.88 90 THR A C 1
ATOM 664 O O . THR A 1 90 ? 7.267 -12.708 -17.108 1.00 91.88 90 THR A O 1
ATOM 667 N N . GLU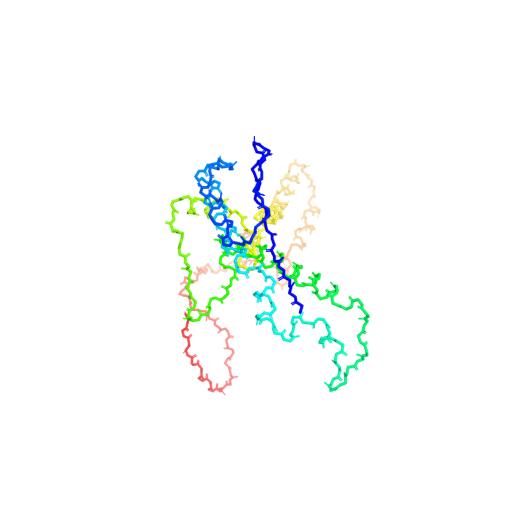 A 1 91 ? 9.218 -13.063 -18.178 1.00 91.81 91 GLU A N 1
ATOM 668 C CA . GLU A 1 91 ? 10.042 -12.279 -17.250 1.00 91.81 91 GLU A CA 1
ATOM 669 C C . GLU A 1 91 ? 9.566 -10.826 -17.151 1.00 91.81 91 GLU A C 1
ATOM 671 O O . GLU A 1 91 ? 9.257 -10.340 -16.065 1.00 91.81 91 GLU A O 1
ATOM 676 N N . VAL A 1 92 ? 9.430 -10.143 -18.292 1.00 91.44 92 VAL A N 1
ATOM 677 C CA . VAL A 1 92 ? 9.016 -8.731 -18.332 1.00 91.44 92 VAL A CA 1
ATOM 678 C C . VAL A 1 92 ? 7.607 -8.537 -17.763 1.00 91.44 92 VAL A C 1
ATOM 680 O O . VAL A 1 92 ? 7.369 -7.569 -17.039 1.00 91.44 92 VAL A O 1
ATOM 683 N N . ILE A 1 93 ? 6.677 -9.458 -18.038 1.00 91.88 93 ILE A N 1
ATOM 684 C CA . ILE A 1 93 ? 5.328 -9.431 -17.449 1.00 91.88 93 ILE A CA 1
ATOM 685 C C . ILE A 1 93 ? 5.404 -9.593 -15.927 1.00 91.88 93 ILE A C 1
ATOM 687 O O . ILE A 1 93 ? 4.734 -8.854 -15.205 1.00 91.88 93 ILE A O 1
ATOM 691 N N . GLY A 1 94 ? 6.237 -10.512 -15.435 1.00 91.94 94 GLY A N 1
ATOM 692 C CA . GLY A 1 94 ? 6.453 -10.714 -14.003 1.00 91.94 94 GLY A CA 1
ATOM 693 C C . GLY A 1 94 ? 7.026 -9.473 -13.314 1.00 91.94 94 GLY A C 1
ATOM 694 O O . GLY A 1 94 ? 6.536 -9.071 -12.254 1.00 91.94 94 GLY A O 1
ATOM 695 N N . TRP A 1 95 ? 8.009 -8.811 -13.931 1.00 92.38 95 TRP A N 1
ATOM 696 C CA . TRP A 1 95 ? 8.567 -7.557 -13.411 1.00 92.38 95 TRP A CA 1
ATOM 697 C C . TRP A 1 95 ? 7.512 -6.455 -13.356 1.00 92.38 95 TRP A C 1
ATOM 699 O O . TRP A 1 95 ? 7.379 -5.786 -12.336 1.00 92.38 95 TRP A O 1
ATOM 709 N N . PHE A 1 96 ? 6.703 -6.310 -14.408 1.00 91.12 96 PHE A N 1
ATOM 710 C CA . PHE A 1 96 ? 5.618 -5.332 -14.438 1.00 91.12 96 PHE A CA 1
ATOM 711 C C . PHE A 1 96 ? 4.556 -5.596 -13.358 1.00 91.12 96 PHE A C 1
ATOM 713 O O . PHE A 1 96 ? 4.131 -4.669 -12.669 1.00 91.12 96 PHE A O 1
ATOM 720 N N . GLN A 1 97 ? 4.156 -6.854 -13.160 1.00 92.81 97 GLN A N 1
ATOM 721 C CA . GLN A 1 97 ? 3.224 -7.235 -12.091 1.00 92.81 97 GLN A CA 1
ATOM 722 C C . GLN A 1 97 ? 3.798 -6.937 -10.702 1.00 92.81 97 GLN A C 1
ATOM 724 O O . GLN A 1 97 ? 3.087 -6.420 -9.842 1.00 92.81 97 GLN A O 1
ATOM 729 N N . THR A 1 98 ? 5.090 -7.203 -10.504 1.00 92.69 98 THR A N 1
ATOM 730 C CA . THR A 1 98 ? 5.795 -6.884 -9.255 1.00 92.69 98 THR A CA 1
ATOM 731 C C . THR A 1 98 ? 5.832 -5.375 -9.018 1.00 92.69 98 THR A C 1
ATOM 733 O O . THR A 1 98 ? 5.489 -4.926 -7.926 1.00 92.69 98 THR A O 1
ATOM 736 N N . ASN A 1 99 ? 6.136 -4.578 -10.049 1.00 92.00 99 ASN A N 1
ATOM 737 C CA . ASN A 1 99 ? 6.099 -3.114 -9.972 1.00 92.00 99 ASN A CA 1
ATOM 738 C C . ASN A 1 99 ? 4.710 -2.608 -9.555 1.00 92.00 99 ASN A C 1
ATOM 740 O O . ASN A 1 99 ? 4.601 -1.749 -8.682 1.00 92.00 99 ASN A O 1
ATOM 744 N N . LEU A 1 100 ? 3.638 -3.151 -10.144 1.00 92.25 100 LEU A N 1
ATOM 745 C CA . LEU A 1 100 ? 2.270 -2.770 -9.786 1.00 92.25 100 LEU A CA 1
ATOM 746 C C . LEU A 1 100 ? 1.925 -3.137 -8.339 1.00 92.25 100 LEU A C 1
ATOM 748 O O . LEU A 1 100 ? 1.298 -2.335 -7.648 1.00 92.25 100 LEU A O 1
ATOM 752 N N . ALA A 1 101 ? 2.351 -4.310 -7.871 1.00 93.06 101 ALA A N 1
ATOM 753 C CA . ALA A 1 101 ? 2.151 -4.723 -6.485 1.00 93.06 101 ALA A CA 1
ATOM 754 C C . ALA A 1 101 ? 2.914 -3.811 -5.507 1.00 93.06 101 ALA A C 1
ATOM 756 O O . ALA A 1 101 ? 2.352 -3.380 -4.502 1.00 93.06 101 ALA A O 1
ATOM 757 N N . MET A 1 102 ? 4.160 -3.447 -5.829 1.00 91.94 102 MET A N 1
ATOM 758 C CA . MET A 1 102 ? 4.940 -2.485 -5.043 1.00 91.94 102 MET A CA 1
ATOM 759 C C . MET A 1 102 ? 4.274 -1.108 -5.006 1.00 91.94 102 MET A C 1
ATOM 761 O O . MET A 1 102 ? 4.179 -0.500 -3.944 1.00 91.94 102 MET A O 1
ATOM 765 N N . LEU A 1 103 ? 3.769 -0.621 -6.143 1.00 91.88 103 LEU A N 1
ATOM 766 C CA . LEU A 1 103 ? 3.045 0.647 -6.203 1.00 91.88 103 LEU A CA 1
ATOM 767 C C . LEU A 1 103 ? 1.799 0.624 -5.304 1.00 91.88 103 LEU A C 1
ATOM 769 O O . LEU A 1 103 ? 1.556 1.579 -4.569 1.00 91.88 103 LEU A O 1
ATOM 773 N N . GLN A 1 104 ? 1.029 -0.467 -5.335 1.00 90.75 104 GLN A N 1
ATOM 774 C CA . GLN A 1 104 ? -0.135 -0.648 -4.464 1.00 90.75 104 GLN A CA 1
ATOM 775 C C . GLN A 1 104 ? 0.257 -0.657 -2.981 1.00 90.75 104 GLN A C 1
ATOM 777 O O . GLN A 1 104 ? -0.405 0.012 -2.187 1.00 90.75 104 GLN A O 1
ATOM 782 N N . ALA A 1 105 ? 1.339 -1.354 -2.624 1.00 88.81 105 ALA A N 1
ATOM 783 C CA . ALA A 1 105 ? 1.859 -1.382 -1.259 1.00 88.81 105 ALA A CA 1
ATOM 784 C C . ALA A 1 105 ? 2.271 0.022 -0.788 1.00 88.81 105 ALA A C 1
ATOM 786 O O . ALA A 1 105 ? 1.746 0.506 0.209 1.00 88.81 105 ALA A O 1
ATOM 787 N N . TYR A 1 106 ? 3.083 0.747 -1.565 1.00 88.69 106 TYR A N 1
ATOM 788 C CA . TYR A 1 106 ? 3.548 2.084 -1.182 1.00 88.69 106 TYR A CA 1
ATOM 789 C C . TYR A 1 106 ? 2.423 3.110 -0.995 1.00 88.69 106 TYR A C 1
ATOM 791 O O . TYR A 1 106 ? 2.531 4.008 -0.159 1.00 88.69 106 TYR A O 1
ATOM 799 N N . VAL A 1 107 ? 1.328 2.995 -1.752 1.00 87.19 107 VAL A N 1
ATOM 800 C CA . VAL A 1 107 ? 0.160 3.874 -1.577 1.00 87.19 107 VAL A CA 1
ATOM 801 C C . VAL A 1 107 ? -0.550 3.611 -0.243 1.00 87.19 107 VAL A C 1
ATOM 803 O O . VAL A 1 107 ? -1.083 4.550 0.358 1.00 87.19 107 VAL A O 1
ATOM 806 N N . VAL A 1 108 ? -0.563 2.361 0.223 1.00 86.81 108 VAL A N 1
ATOM 807 C CA . VAL A 1 108 ? -1.119 1.968 1.528 1.00 86.81 108 VAL A CA 1
ATOM 808 C C . VAL A 1 108 ? -0.163 2.346 2.660 1.00 86.81 108 VAL A C 1
ATOM 810 O O . VAL A 1 108 ? -0.608 2.927 3.652 1.00 86.81 108 VAL A O 1
ATOM 813 N N . ASP A 1 109 ? 1.137 2.114 2.476 1.00 85.31 109 ASP A N 1
ATOM 814 C CA . ASP A 1 109 ? 2.185 2.365 3.475 1.00 85.31 109 ASP A CA 1
ATOM 815 C C . ASP A 1 109 ? 2.272 3.832 3.907 1.00 85.31 109 ASP A C 1
ATOM 817 O O . ASP A 1 109 ? 2.653 4.149 5.032 1.00 85.31 109 ASP A O 1
ATOM 821 N N . PHE A 1 110 ? 1.864 4.751 3.032 1.00 84.69 110 PHE A N 1
ATOM 822 C CA . PHE A 1 110 ? 1.763 6.163 3.382 1.00 84.69 110 PHE A CA 1
ATOM 823 C C . PHE A 1 110 ? 0.769 6.441 4.525 1.00 84.69 110 PHE A C 1
ATOM 825 O O . PHE A 1 110 ? 0.980 7.360 5.315 1.00 84.69 110 PHE A O 1
ATOM 832 N N . ALA A 1 111 ? -0.346 5.707 4.579 1.00 83.44 111 ALA A N 1
ATOM 833 C CA . ALA A 1 111 ? -1.412 5.934 5.559 1.00 83.44 111 ALA A CA 1
ATOM 834 C C . ALA A 1 111 ? -1.328 4.980 6.759 1.00 83.44 111 ALA A C 1
ATOM 836 O O . ALA A 1 111 ? -1.699 5.352 7.869 1.00 83.44 111 ALA A O 1
ATOM 837 N N . SER A 1 112 ? -0.821 3.765 6.552 1.00 78.75 112 SER A N 1
ATOM 838 C CA . SER A 1 112 ? -0.511 2.812 7.619 1.00 78.75 112 SER A CA 1
ATOM 839 C C . SER A 1 112 ? 0.960 2.471 7.572 1.00 78.75 112 SER A C 1
ATOM 841 O O . SER A 1 112 ? 1.420 1.961 6.561 1.00 78.75 112 SER A O 1
ATOM 843 N N . ASN A 1 113 ? 1.680 2.648 8.675 1.00 72.00 113 ASN A N 1
ATOM 844 C CA . ASN A 1 113 ? 3.009 2.065 8.798 1.00 72.00 113 ASN A CA 1
ATOM 845 C C . ASN A 1 113 ? 2.877 0.534 8.919 1.00 72.00 113 ASN A C 1
ATOM 847 O O . ASN A 1 113 ? 2.725 0.013 10.020 1.00 72.00 113 ASN A O 1
ATOM 851 N N . THR A 1 114 ? 2.841 -0.170 7.786 1.00 65.00 114 THR A N 1
ATOM 852 C CA . THR A 1 114 ? 2.646 -1.630 7.731 1.00 65.00 114 THR A CA 1
ATOM 853 C C . THR A 1 114 ? 3.938 -2.411 7.976 1.00 65.00 114 THR A C 1
ATOM 855 O O . THR A 1 114 ? 3.887 -3.610 8.248 1.00 65.00 114 THR A O 1
ATOM 858 N N . ALA A 1 115 ? 5.095 -1.752 7.867 1.00 67.25 115 ALA A N 1
ATOM 859 C CA . ALA A 1 115 ? 6.397 -2.393 7.913 1.00 67.25 115 ALA A CA 1
ATOM 860 C C . ALA A 1 115 ? 6.999 -2.358 9.324 1.00 67.25 115 ALA A C 1
ATOM 862 O O . ALA A 1 115 ? 6.998 -1.326 9.998 1.00 67.25 115 ALA A O 1
ATOM 863 N N . ASP A 1 116 ? 7.591 -3.479 9.743 1.00 76.25 116 ASP A N 1
ATOM 864 C CA . ASP A 1 116 ? 8.525 -3.482 10.867 1.00 76.25 116 ASP A CA 1
ATOM 865 C C . ASP A 1 116 ? 9.790 -2.726 10.442 1.00 76.25 116 ASP A C 1
ATOM 867 O O . ASP A 1 116 ? 10.611 -3.213 9.663 1.00 76.25 116 ASP A O 1
ATOM 871 N N . LEU A 1 117 ? 9.913 -1.494 10.929 1.00 77.06 117 LEU A N 1
ATOM 872 C CA . LEU A 1 117 ? 11.020 -0.589 10.627 1.00 77.06 117 LEU A CA 1
ATOM 873 C C . LEU A 1 117 ? 12.354 -1.081 11.215 1.00 77.06 117 LEU A C 1
ATOM 875 O O . LEU A 1 117 ? 13.420 -0.572 10.851 1.00 77.06 117 LEU A O 1
ATOM 879 N N . GLY A 1 118 ? 12.319 -2.066 12.119 1.00 83.56 118 GLY A N 1
ATOM 880 C CA . GLY A 1 118 ? 13.493 -2.525 12.842 1.00 83.56 118 GLY A CA 1
ATOM 881 C C . GLY A 1 118 ? 14.130 -1.418 13.701 1.00 83.56 118 GLY A C 1
ATOM 882 O O . GLY A 1 118 ? 13.576 -0.333 13.875 1.00 83.56 118 GLY A O 1
ATOM 883 N N . PRO A 1 119 ? 15.328 -1.660 14.256 1.00 85.75 119 PRO A N 1
ATOM 884 C CA . PRO A 1 119 ? 15.965 -0.735 15.200 1.00 85.75 119 PRO A CA 1
ATOM 885 C C . PRO A 1 119 ? 16.510 0.557 14.567 1.00 85.75 119 PRO A C 1
ATOM 887 O O . PRO A 1 119 ? 16.850 1.485 15.298 1.00 85.75 119 PRO A O 1
ATOM 890 N N . PHE A 1 120 ? 16.629 0.621 13.237 1.00 86.56 120 PHE A N 1
ATOM 891 C CA . PHE A 1 120 ? 17.226 1.758 12.520 1.00 86.56 120 PHE A CA 1
ATOM 892 C C . PHE A 1 120 ? 16.268 2.452 11.548 1.00 86.56 120 PHE A C 1
ATOM 894 O O . PHE A 1 120 ? 16.643 3.460 10.947 1.00 86.56 120 PHE A O 1
ATOM 901 N N . GLY A 1 121 ? 15.059 1.926 11.357 1.00 81.50 121 GLY A N 1
ATOM 902 C CA . GLY A 1 121 ? 14.073 2.566 10.501 1.00 81.50 121 GLY A CA 1
ATOM 903 C C . GLY A 1 121 ? 13.409 3.746 11.205 1.00 81.50 121 GLY A C 1
ATOM 904 O O . GLY A 1 121 ? 13.224 3.760 12.421 1.00 81.50 121 GLY A O 1
ATOM 905 N N . TYR A 1 122 ? 13.051 4.754 10.420 1.00 80.81 122 TYR A N 1
ATOM 906 C CA . TYR A 1 122 ? 12.303 5.915 10.881 1.00 80.81 122 TYR A CA 1
ATOM 907 C C . TYR A 1 122 ? 11.158 6.193 9.914 1.00 80.81 122 TYR A C 1
ATOM 909 O O . TYR A 1 122 ? 11.258 5.922 8.718 1.00 80.81 122 TYR A O 1
ATOM 917 N N . VAL A 1 123 ? 10.067 6.741 10.443 1.00 83.38 123 VAL A N 1
ATOM 918 C CA . VAL A 1 123 ? 8.951 7.222 9.628 1.00 83.38 123 VAL A CA 1
ATOM 919 C C . VAL A 1 123 ? 9.278 8.635 9.171 1.00 83.38 123 VAL A C 1
ATOM 921 O O . VAL A 1 123 ? 9.582 9.500 9.996 1.00 83.38 123 VAL A O 1
ATOM 924 N N . GLU A 1 124 ? 9.208 8.883 7.866 1.00 81.19 124 GLU A N 1
ATOM 925 C CA . GLU A 1 124 ? 9.295 10.241 7.342 1.00 81.19 124 GLU A CA 1
ATOM 926 C C . GLU A 1 124 ? 7.946 10.960 7.541 1.00 81.19 124 GLU A C 1
ATOM 928 O O . GLU A 1 124 ? 6.925 10.490 7.034 1.00 81.19 124 GLU A O 1
ATOM 933 N N . PRO A 1 125 ? 7.897 12.079 8.288 1.00 81.75 125 PRO A N 1
ATOM 934 C CA . PRO A 1 125 ? 6.650 12.801 8.503 1.00 81.75 125 PRO A CA 1
ATOM 935 C C . PRO A 1 125 ? 6.199 13.550 7.233 1.00 81.75 125 PRO A C 1
ATOM 937 O O . PRO A 1 125 ? 7.034 13.925 6.404 1.00 81.75 125 PRO A O 1
ATOM 940 N N . PRO A 1 126 ? 4.891 13.848 7.092 1.00 84.06 126 PRO A N 1
ATOM 941 C CA . PRO A 1 126 ? 4.375 14.666 5.996 1.00 84.06 126 PRO A CA 1
ATOM 942 C C . PRO A 1 126 ? 5.097 16.018 5.897 1.00 84.06 126 PRO A C 1
ATOM 944 O O . PRO A 1 126 ? 5.262 16.716 6.899 1.00 84.06 126 PRO A O 1
ATOM 947 N N . ARG A 1 127 ? 5.488 16.420 4.682 1.00 84.44 127 ARG A N 1
ATOM 948 C CA . ARG A 1 127 ? 6.231 17.671 4.429 1.00 84.44 127 ARG A CA 1
ATOM 949 C C . ARG A 1 127 ? 5.321 18.890 4.253 1.00 84.44 127 ARG A C 1
ATOM 951 O O . ARG A 1 127 ? 5.800 20.021 4.272 1.00 84.44 127 ARG A O 1
ATOM 958 N N . SER A 1 128 ? 4.020 18.679 4.051 1.00 87.12 128 SER A N 1
ATOM 959 C CA . SER A 1 128 ? 3.029 19.743 3.861 1.00 87.12 128 SER A CA 1
ATOM 960 C C . SER A 1 128 ? 1.724 19.459 4.605 1.00 87.12 128 SER A C 1
ATOM 962 O O . SER A 1 128 ? 1.394 18.308 4.897 1.00 87.12 128 SER A O 1
ATOM 964 N N . THR A 1 129 ? 0.945 20.514 4.856 1.00 89.31 129 THR A N 1
ATOM 965 C CA . THR A 1 129 ? -0.393 20.407 5.461 1.00 89.31 129 THR A CA 1
ATOM 966 C C . THR A 1 129 ? -1.332 19.550 4.611 1.00 89.31 129 THR A C 1
ATOM 968 O O . THR A 1 129 ? -2.074 18.741 5.153 1.00 89.31 129 THR A O 1
ATOM 971 N N . TYR A 1 130 ? -1.239 19.641 3.280 1.00 88.75 130 TYR A N 1
ATOM 972 C CA . TYR A 1 130 ? -2.044 18.831 2.362 1.00 88.75 130 TYR A CA 1
ATOM 973 C C . TYR A 1 130 ? -1.722 17.336 2.462 1.00 88.75 130 TYR A C 1
ATOM 975 O O . TYR A 1 130 ? -2.632 16.513 2.448 1.00 88.75 130 TYR A O 1
ATOM 983 N N . GLN A 1 131 ? -0.445 16.970 2.614 1.00 86.06 131 GLN A N 1
ATOM 984 C CA . GLN A 1 131 ? -0.057 15.573 2.841 1.00 86.06 131 GLN A CA 1
ATOM 985 C C . GLN A 1 131 ? -0.561 15.064 4.199 1.00 86.06 131 GLN A C 1
ATOM 987 O O . GLN A 1 131 ? -0.994 13.918 4.306 1.00 86.06 131 GLN A O 1
ATOM 992 N N . GLN A 1 132 ? -0.551 15.914 5.229 1.00 88.38 132 GLN A N 1
ATOM 993 C CA . GLN A 1 132 ? -1.083 15.568 6.548 1.00 88.38 132 GLN A CA 1
ATOM 994 C C . GLN A 1 132 ? -2.606 15.353 6.517 1.00 88.38 132 GLN A C 1
ATOM 996 O O . GLN A 1 132 ? -3.109 14.370 7.066 1.00 88.38 132 GLN A O 1
ATOM 1001 N N . GLU A 1 133 ? -3.342 16.223 5.826 1.00 88.62 133 GLU A N 1
ATOM 1002 C CA . GLU A 1 133 ? -4.782 16.051 5.602 1.00 88.62 133 GLU A CA 1
ATOM 1003 C C . GLU A 1 133 ? -5.070 14.763 4.821 1.00 88.62 133 GLU A C 1
ATOM 1005 O O . GLU A 1 133 ? -5.933 13.982 5.213 1.00 88.62 133 GLU A O 1
ATOM 1010 N N . GLN A 1 134 ? -4.290 14.475 3.777 1.00 87.56 134 GLN A N 1
ATOM 1011 C CA . GLN A 1 134 ? -4.421 13.237 3.002 1.00 87.56 134 GLN A CA 1
ATOM 1012 C C . GLN A 1 134 ? -4.167 11.985 3.845 1.00 87.56 134 GLN A C 1
ATOM 1014 O O . GLN A 1 134 ? -4.885 10.999 3.699 1.00 87.56 134 GLN A O 1
ATOM 1019 N N . CYS A 1 135 ? -3.175 12.020 4.736 1.00 86.06 135 CYS A N 1
ATOM 1020 C CA . CYS A 1 135 ? -2.875 10.916 5.646 1.00 86.06 135 CYS A CA 1
ATOM 1021 C C . CYS A 1 135 ? -4.044 10.654 6.609 1.00 86.06 135 CYS A C 1
ATOM 1023 O O . CYS A 1 135 ? -4.486 9.519 6.749 1.00 86.06 135 CYS A O 1
ATOM 1025 N N . THR A 1 136 ? -4.612 11.707 7.205 1.00 85.44 136 THR A N 1
ATOM 1026 C CA . THR A 1 136 ? -5.723 11.574 8.169 1.00 85.44 136 THR A CA 1
ATOM 1027 C C . THR A 1 136 ? -7.061 11.186 7.529 1.00 85.44 136 THR A C 1
ATOM 1029 O O . THR A 1 136 ? -7.918 10.620 8.205 1.00 85.44 136 THR A O 1
ATOM 1032 N N . GLN A 1 137 ? -7.250 11.463 6.237 1.00 86.50 137 GLN A N 1
ATOM 1033 C CA . GLN A 1 137 ? -8.465 11.111 5.491 1.00 86.50 137 GLN A CA 1
ATOM 1034 C C . GLN A 1 137 ? -8.401 9.732 4.819 1.00 86.50 137 GLN A C 1
ATOM 1036 O O . GLN A 1 137 ? -9.438 9.201 4.415 1.00 86.50 137 GLN A O 1
ATOM 1041 N N . GLN A 1 138 ? -7.212 9.141 4.672 1.00 85.06 138 GLN A N 1
ATOM 1042 C CA . GLN A 1 138 ? -7.051 7.846 4.021 1.00 85.06 138 GLN A CA 1
ATOM 1043 C C . GLN A 1 138 ? -7.319 6.711 5.015 1.00 85.06 138 GLN A C 1
ATOM 1045 O O . GLN A 1 138 ? -6.539 6.448 5.924 1.00 85.06 138 GLN A O 1
ATOM 1050 N N . LEU A 1 139 ? -8.432 6.007 4.815 1.00 82.25 139 LEU A N 1
ATOM 1051 C CA . LEU A 1 139 ? -8.775 4.824 5.598 1.00 82.25 139 LEU A CA 1
ATOM 1052 C C . LEU A 1 139 ? -8.130 3.585 4.980 1.00 82.25 139 LEU A C 1
ATOM 1054 O O . LEU A 1 139 ? -8.365 3.257 3.817 1.00 82.25 139 LEU A O 1
ATOM 1058 N N . VAL A 1 140 ? -7.346 2.880 5.784 1.00 78.38 140 VAL A N 1
ATOM 1059 C CA . VAL A 1 140 ? -6.700 1.614 5.432 1.00 78.38 140 VAL A CA 1
ATOM 1060 C C . VAL A 1 140 ? -7.155 0.538 6.405 1.00 78.38 140 VAL A C 1
ATOM 1062 O O . VAL A 1 140 ? -7.400 0.800 7.583 1.00 78.38 140 VAL A O 1
ATOM 1065 N N . GLN A 1 141 ? -7.330 -0.683 5.906 1.00 71.88 141 GLN A N 1
ATOM 1066 C CA . GLN A 1 141 ? -7.697 -1.801 6.766 1.00 71.88 141 GLN A CA 1
ATOM 1067 C C . GLN A 1 141 ? -6.470 -2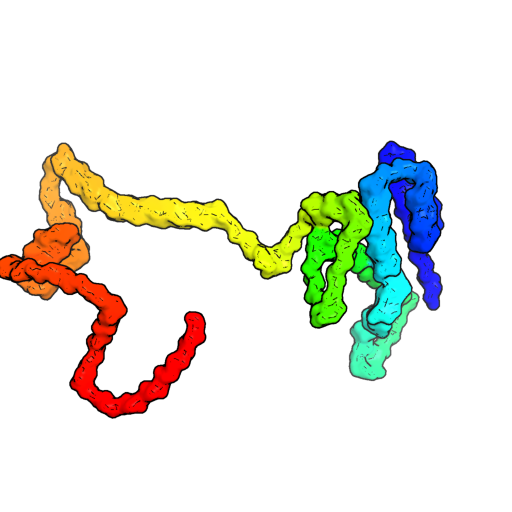.214 7.581 1.00 71.88 141 GLN A C 1
ATOM 1069 O O . GLN A 1 141 ? -5.501 -2.723 7.026 1.00 71.88 141 GLN A O 1
ATOM 1074 N N . ALA A 1 142 ? -6.515 -2.005 8.897 1.00 64.31 142 ALA A N 1
ATOM 1075 C CA . ALA A 1 142 ? -5.491 -2.504 9.804 1.00 64.31 142 ALA A CA 1
ATOM 1076 C C . ALA A 1 142 ? -5.641 -4.028 9.940 1.00 64.31 142 ALA A C 1
ATOM 1078 O O . ALA A 1 142 ? -6.510 -4.525 10.659 1.00 64.31 142 ALA A O 1
ATOM 1079 N N . VAL A 1 143 ? -4.823 -4.781 9.206 1.00 60.06 143 VAL A N 1
ATOM 1080 C CA . VAL A 1 143 ? -4.786 -6.243 9.289 1.00 60.06 143 VAL A CA 1
ATOM 1081 C C . VAL A 1 143 ? -3.789 -6.632 10.380 1.00 60.06 143 VAL A C 1
ATOM 1083 O O . VAL A 1 143 ? -2.587 -6.536 10.176 1.00 60.06 143 VAL A O 1
ATOM 1086 N N . GLY A 1 144 ? -4.278 -7.075 11.541 1.00 58.38 144 GLY A N 1
ATOM 1087 C CA . GLY A 1 144 ? -3.456 -7.801 12.523 1.00 58.38 144 GLY A CA 1
ATOM 1088 C C . GLY A 1 144 ? -3.306 -7.176 13.914 1.00 58.38 144 GLY A C 1
ATOM 1089 O O . GLY A 1 144 ? -3.176 -7.935 14.868 1.00 58.38 144 GLY A O 1
ATOM 1090 N N . GLU A 1 145 ? -3.397 -5.852 14.077 1.00 57.06 145 GLU A N 1
ATOM 1091 C CA . GLU A 1 145 ? -3.247 -5.210 15.405 1.00 57.06 145 GLU A CA 1
ATOM 1092 C C . GLU A 1 145 ? -4.571 -4.944 16.131 1.00 57.06 145 GLU A C 1
ATOM 1094 O O . GLU A 1 145 ? -4.629 -4.946 17.360 1.00 57.06 145 GLU A O 1
ATOM 1099 N N . VAL A 1 146 ? -5.663 -4.775 15.386 1.00 55.28 146 VAL A N 1
ATOM 1100 C CA . VAL A 1 146 ? -7.006 -4.600 15.945 1.00 55.28 146 VAL A CA 1
ATOM 1101 C C . VAL A 1 146 ? -7.893 -5.736 15.459 1.00 55.28 146 VAL A C 1
ATOM 1103 O O . VAL A 1 146 ? -8.294 -5.800 14.299 1.00 55.28 146 VAL A O 1
ATOM 1106 N N . GLN A 1 147 ? -8.204 -6.681 16.347 1.00 56.16 147 GLN A N 1
ATOM 1107 C CA . GLN A 1 147 ? -9.275 -7.627 16.060 1.00 56.16 147 GLN A CA 1
ATOM 1108 C C . GLN A 1 147 ? -10.580 -6.836 15.970 1.00 56.16 147 GLN A C 1
ATOM 1110 O O . GLN A 1 147 ? -11.000 -6.210 16.943 1.00 56.16 147 GLN A O 1
ATOM 1115 N N . ASN A 1 148 ? -11.213 -6.857 14.795 1.00 60.97 148 ASN A N 1
ATOM 1116 C CA . ASN A 1 148 ? -12.556 -6.327 14.593 1.00 60.97 148 ASN A CA 1
ATOM 1117 C C . ASN A 1 148 ? -13.546 -7.171 15.407 1.00 60.97 148 ASN A C 1
ATOM 1119 O O . ASN A 1 148 ? -14.194 -8.083 14.892 1.00 60.97 148 ASN A O 1
ATOM 1123 N N . PHE A 1 149 ? -13.645 -6.899 16.706 1.00 66.44 149 PHE A N 1
ATOM 1124 C CA . PHE A 1 149 ? -14.692 -7.460 17.538 1.00 66.44 149 PHE A CA 1
ATOM 1125 C C . PHE A 1 149 ? -16.008 -6.801 17.143 1.00 66.44 149 PHE A C 1
ATOM 1127 O O . PHE A 1 149 ? -16.178 -5.586 17.248 1.00 66.44 149 PHE A O 1
ATOM 1134 N N . SER A 1 150 ? -16.962 -7.614 16.690 1.00 80.31 150 SER A N 1
ATOM 1135 C CA . SER A 1 150 ? -18.328 -7.150 16.478 1.00 80.31 150 SER A CA 1
ATOM 1136 C C . SER A 1 150 ? -18.943 -6.801 17.832 1.00 80.31 150 SER A C 1
ATOM 1138 O O . SER A 1 150 ? -19.447 -7.668 18.548 1.00 80.31 150 SER A O 1
ATOM 1140 N N . VAL A 1 151 ? -18.899 -5.514 18.180 1.00 85.62 151 VAL A N 1
ATOM 1141 C CA . VAL A 1 151 ? -19.523 -4.959 19.390 1.00 85.62 151 VAL A CA 1
ATOM 1142 C C . VAL A 1 151 ? -21.010 -5.326 19.432 1.00 85.62 151 VAL A C 1
ATOM 1144 O O . VAL A 1 151 ? -21.526 -5.715 20.475 1.00 85.62 151 VAL A O 1
ATOM 1147 N N . CYS A 1 152 ? -21.681 -5.310 18.276 1.00 88.31 152 CYS A N 1
ATOM 1148 C CA . CYS A 1 152 ? -23.066 -5.758 18.133 1.00 88.31 152 CYS A CA 1
ATOM 1149 C C . CYS A 1 152 ? -23.240 -7.236 18.530 1.00 88.31 152 CYS A C 1
ATOM 1151 O O . CYS A 1 152 ? -24.126 -7.564 19.319 1.00 88.31 152 CYS A O 1
ATOM 1153 N N . GLY A 1 153 ? -22.355 -8.122 18.057 1.00 89.00 153 GLY A N 1
ATOM 1154 C CA . GLY A 1 153 ? -22.371 -9.539 18.430 1.00 89.00 153 GLY A CA 1
ATOM 1155 C C . GLY A 1 153 ? -22.178 -9.752 19.934 1.00 89.00 153 GLY A C 1
ATOM 1156 O O . GLY A 1 153 ? -22.909 -10.532 20.543 1.00 89.00 153 GLY A O 1
ATOM 1157 N N . MET A 1 154 ? -21.259 -9.003 20.551 1.00 90.94 154 MET A N 1
ATOM 1158 C CA . MET A 1 154 ? -21.055 -9.035 22.002 1.00 90.94 154 MET A CA 1
ATOM 1159 C C . MET A 1 154 ? -22.320 -8.603 22.759 1.00 90.94 154 MET A C 1
ATOM 1161 O O . MET A 1 154 ? -22.738 -9.292 23.690 1.00 90.94 154 MET A O 1
ATOM 1165 N N . PHE A 1 155 ? -22.967 -7.510 22.340 1.00 95.12 155 PHE A N 1
ATOM 1166 C CA . PHE A 1 155 ? -24.200 -7.034 22.974 1.00 95.12 155 PHE A CA 1
ATOM 1167 C C . PHE A 1 155 ? -25.338 -8.047 22.879 1.00 95.12 155 PHE A C 1
ATOM 1169 O O . PHE A 1 155 ? -26.017 -8.278 23.876 1.00 95.12 155 PHE A O 1
ATOM 1176 N N . ILE A 1 156 ? -25.523 -8.697 21.727 1.00 95.12 156 ILE A N 1
ATOM 1177 C CA . ILE A 1 156 ? -26.562 -9.723 21.566 1.00 95.12 156 ILE A CA 1
ATOM 1178 C C . ILE A 1 156 ? -26.339 -10.868 22.559 1.00 95.12 156 ILE A C 1
ATOM 1180 O O . ILE A 1 156 ? -27.273 -11.258 23.258 1.00 95.12 156 ILE A O 1
ATOM 1184 N N . ILE A 1 157 ? -25.105 -11.370 22.679 1.00 95.31 157 ILE A N 1
ATOM 1185 C CA . ILE A 1 157 ? -24.783 -12.470 23.601 1.00 95.31 157 ILE A CA 1
ATOM 1186 C C . ILE A 1 157 ? -25.052 -12.056 25.053 1.00 95.31 157 ILE A C 1
ATOM 1188 O O . ILE A 1 157 ? -25.678 -12.812 25.801 1.00 95.31 157 ILE A O 1
ATOM 1192 N N . VAL A 1 158 ? -24.629 -10.855 25.454 1.00 96.50 158 VAL A N 1
ATOM 1193 C CA . VAL A 1 158 ? -24.847 -10.331 26.814 1.00 96.50 158 VAL A CA 1
ATOM 1194 C C . VAL A 1 158 ? -26.337 -10.138 27.107 1.00 96.50 158 VAL A C 1
ATOM 1196 O O . VAL A 1 158 ? -26.817 -10.567 28.154 1.00 96.50 158 VAL A O 1
ATOM 1199 N N . CYS A 1 159 ? -27.099 -9.548 26.186 1.00 96.56 159 CYS A N 1
ATOM 1200 C CA . CYS A 1 159 ? -28.530 -9.327 26.377 1.00 96.56 159 CYS A CA 1
ATOM 1201 C C . CYS A 1 159 ? -29.313 -10.643 26.436 1.00 96.56 159 CYS A C 1
ATOM 1203 O O . CYS A 1 159 ? -30.164 -10.803 27.309 1.00 96.56 159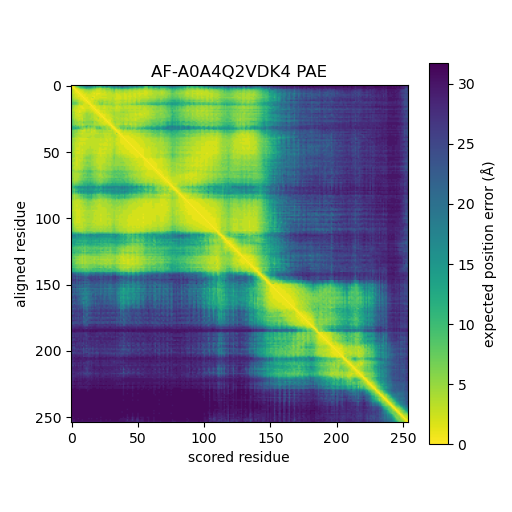 CYS A O 1
ATOM 1205 N N . VAL A 1 160 ? -29.017 -11.599 25.550 1.00 97.12 160 VAL A N 1
ATOM 1206 C CA . VAL A 1 160 ? -29.697 -12.904 25.529 1.00 97.12 160 VAL A CA 1
ATOM 1207 C C . VAL A 1 160 ? -29.371 -13.707 26.787 1.00 97.12 160 VAL A C 1
ATOM 1209 O O . VAL A 1 160 ? -30.279 -14.243 27.417 1.00 97.12 160 VAL A O 1
ATOM 1212 N N . SER A 1 161 ? -28.103 -13.752 27.203 1.00 96.50 161 SER A N 1
ATOM 1213 C CA . SER A 1 161 ? -27.712 -14.448 28.437 1.00 96.50 161 SER A CA 1
ATOM 1214 C C . SER A 1 161 ? -28.337 -13.815 29.683 1.00 96.50 161 SER A C 1
ATOM 1216 O O . SER A 1 161 ? -28.881 -14.535 30.519 1.00 96.50 161 SER A O 1
ATOM 1218 N N . ALA A 1 162 ? -28.361 -12.483 29.780 1.00 95.69 162 ALA A N 1
ATOM 1219 C CA . ALA A 1 162 ? -29.049 -11.786 30.865 1.00 95.69 162 ALA A CA 1
ATOM 1220 C C . ALA A 1 162 ? -30.563 -12.068 30.866 1.00 95.69 162 ALA A C 1
ATOM 1222 O O . ALA A 1 162 ? -31.135 -12.330 31.923 1.00 95.69 162 ALA A O 1
ATOM 1223 N N . ALA A 1 163 ? -31.210 -12.070 29.696 1.00 94.94 163 ALA A N 1
ATOM 1224 C CA . ALA A 1 163 ? -32.634 -12.375 29.575 1.00 94.94 163 ALA A CA 1
ATOM 1225 C C . ALA A 1 163 ? -32.959 -13.813 30.009 1.00 94.94 163 ALA A C 1
ATOM 1227 O O . ALA A 1 163 ? -33.942 -14.019 30.716 1.00 94.94 163 ALA A O 1
ATOM 1228 N N . LEU A 1 164 ? -32.120 -14.792 29.648 1.00 94.25 164 LEU A N 1
ATOM 1229 C CA . LEU A 1 164 ? -32.280 -16.184 30.080 1.00 94.25 164 LEU A CA 1
ATOM 1230 C C . LEU A 1 164 ? -32.146 -16.333 31.601 1.00 94.25 164 LEU A C 1
ATOM 1232 O O . LEU A 1 164 ? -32.968 -17.007 32.214 1.00 94.25 164 LEU A O 1
ATOM 1236 N N . VAL A 1 165 ? -31.169 -15.665 32.222 1.00 93.00 165 VAL A N 1
ATOM 1237 C CA . VAL A 1 165 ? -30.999 -15.682 33.687 1.00 93.00 165 VAL A CA 1
ATOM 1238 C C . VAL A 1 165 ? -32.188 -15.021 34.394 1.00 93.00 165 VAL A C 1
ATOM 1240 O O . VAL A 1 165 ? -32.676 -15.532 35.401 1.00 93.00 165 VAL A O 1
ATOM 1243 N N . LEU A 1 166 ? -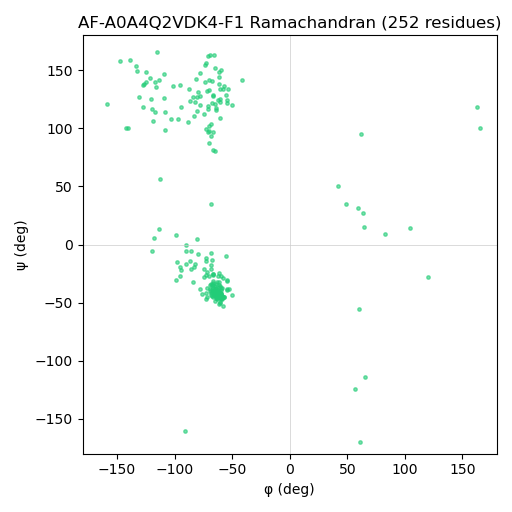32.690 -13.901 33.864 1.00 90.81 166 LEU A N 1
ATOM 1244 C CA . LEU A 1 166 ? -33.873 -13.229 34.410 1.00 90.81 166 LEU A CA 1
ATOM 1245 C C . LEU A 1 166 ? -35.138 -14.079 34.258 1.00 90.81 166 LEU A C 1
ATOM 1247 O O . LEU A 1 166 ? -35.955 -14.117 35.180 1.00 90.81 166 LEU A O 1
ATOM 1251 N N . LEU A 1 167 ? -35.298 -14.771 33.129 1.00 89.69 167 LEU A N 1
ATOM 1252 C CA . LEU A 1 167 ? -36.379 -15.732 32.923 1.00 89.69 167 LEU A CA 1
ATOM 1253 C C . LEU A 1 167 ? -36.299 -16.864 33.944 1.00 89.69 167 LEU A C 1
ATOM 1255 O O . LEU A 1 167 ? -37.285 -17.100 34.629 1.00 89.69 167 LEU A O 1
ATOM 1259 N N . ASP A 1 168 ? -35.134 -17.484 34.127 1.00 86.62 168 ASP A N 1
ATOM 1260 C CA . ASP A 1 168 ? -34.947 -18.577 35.092 1.00 86.62 168 ASP A CA 1
ATOM 1261 C C . ASP A 1 168 ? -35.291 -18.140 36.530 1.00 86.62 168 ASP A C 1
ATOM 1263 O O . ASP A 1 168 ? -36.060 -18.793 37.232 1.00 86.62 168 ASP A O 1
ATOM 1267 N N . CYS A 1 169 ? -34.837 -16.949 36.938 1.00 83.25 169 CYS A N 1
ATOM 1268 C CA . CYS A 1 169 ? -35.127 -16.395 38.265 1.00 83.25 169 CYS A CA 1
ATOM 1269 C C . CYS A 1 169 ? -36.590 -15.958 38.463 1.00 83.25 169 CYS A C 1
ATOM 1271 O O . CYS A 1 169 ? -37.066 -15.883 39.600 1.00 83.25 169 CYS A O 1
ATOM 1273 N N . SER A 1 170 ? -37.296 -15.591 37.391 1.00 84.94 170 SER A N 1
ATOM 1274 C CA . SER A 1 170 ? -38.683 -15.112 37.466 1.00 84.94 170 SER A CA 1
ATOM 1275 C C . SER A 1 170 ? -39.708 -16.217 37.238 1.00 84.94 170 SER A C 1
ATOM 1277 O O . SER A 1 170 ? -40.830 -16.082 37.722 1.00 84.94 170 SER A O 1
ATOM 1279 N N . LEU A 1 171 ? -39.336 -17.315 36.577 1.00 83.38 171 LEU A N 1
ATOM 1280 C CA . LEU A 1 171 ? -40.240 -18.409 36.237 1.00 83.38 171 LEU A CA 1
ATOM 1281 C C . LEU A 1 171 ? -40.848 -19.050 37.487 1.00 83.38 171 LEU A C 1
ATOM 1283 O O . LEU A 1 171 ? -42.061 -19.233 37.526 1.00 83.38 171 LEU A O 1
ATOM 1287 N N . GLU A 1 172 ? -40.057 -19.287 38.539 1.00 76.31 172 GLU A N 1
ATOM 1288 C CA . GLU A 1 172 ? -40.579 -19.788 39.820 1.00 76.31 172 GLU A CA 1
ATOM 1289 C C . GLU A 1 172 ? -41.630 -18.835 40.414 1.00 76.31 172 GLU A C 1
ATOM 1291 O O . GLU A 1 172 ? -42.727 -19.259 40.767 1.00 76.31 172 GLU A O 1
ATOM 1296 N N . ARG A 1 173 ? -41.352 -17.523 40.430 1.00 75.56 173 ARG A N 1
ATOM 1297 C CA . ARG A 1 173 ? -42.286 -16.524 40.978 1.00 75.56 173 ARG A CA 1
ATOM 1298 C C . ARG A 1 173 ? -43.544 -16.347 40.137 1.00 75.56 173 ARG A C 1
ATOM 1300 O O . ARG A 1 173 ? -44.611 -16.124 40.697 1.00 75.56 173 ARG A O 1
ATOM 1307 N N . ILE A 1 174 ? -43.422 -16.395 38.811 1.00 79.94 174 ILE A N 1
ATOM 1308 C CA . ILE A 1 174 ? -44.560 -16.269 37.893 1.00 79.94 174 ILE A CA 1
ATOM 1309 C C . ILE A 1 174 ? -45.463 -17.491 38.040 1.00 79.94 174 ILE A C 1
ATOM 1311 O O . ILE A 1 174 ? -46.677 -17.340 38.127 1.00 79.94 174 ILE A O 1
ATOM 1315 N N . VAL A 1 175 ? -44.880 -18.688 38.105 1.00 80.44 175 VAL A N 1
ATOM 1316 C CA . VAL A 1 175 ? -45.634 -19.929 38.290 1.00 80.44 175 VAL A CA 1
ATOM 1317 C C . VAL A 1 175 ? -46.334 -19.946 39.650 1.00 80.44 175 VAL A C 1
ATOM 1319 O O . VAL A 1 175 ? -47.521 -20.259 39.697 1.00 80.44 175 VAL A O 1
ATOM 1322 N N . ASP A 1 176 ? -45.652 -19.541 40.725 1.00 75.12 176 ASP A N 1
ATOM 1323 C CA . ASP A 1 176 ? -46.265 -19.433 42.055 1.00 75.12 176 ASP A CA 1
ATOM 1324 C C . ASP A 1 176 ? -47.409 -18.405 42.070 1.00 75.12 176 ASP A C 1
ATOM 1326 O O . ASP A 1 176 ? -48.485 -18.681 42.597 1.00 75.12 176 ASP A O 1
ATOM 1330 N N . PHE A 1 177 ? -47.222 -17.250 41.422 1.00 77.94 177 PHE A N 1
ATOM 1331 C CA . PHE A 1 177 ? -48.256 -16.217 41.319 1.00 77.94 177 PHE A CA 1
ATOM 1332 C C . PHE A 1 177 ? -49.480 -16.683 40.515 1.00 77.94 177 PHE A C 1
ATOM 1334 O O . PHE A 1 177 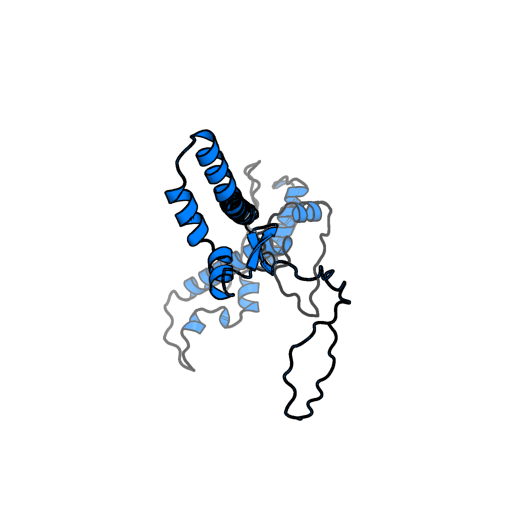? -50.615 -16.403 40.895 1.00 77.94 177 PHE A O 1
ATOM 1341 N N . VAL A 1 178 ? -49.270 -17.398 39.406 1.00 80.81 178 VAL A N 1
ATOM 1342 C CA . VAL A 1 178 ? -50.358 -17.933 38.571 1.00 80.81 178 VAL A CA 1
ATOM 1343 C C . VAL A 1 178 ? -51.117 -19.045 39.296 1.00 80.81 178 VAL A C 1
ATOM 1345 O O . VAL A 1 178 ? -52.348 -19.068 39.233 1.00 80.81 178 VAL A O 1
ATOM 1348 N N . ASP A 1 179 ? -50.413 -19.941 39.994 1.00 76.06 179 ASP A N 1
ATOM 1349 C CA . ASP A 1 179 ? -51.038 -21.013 40.776 1.00 76.06 179 ASP A CA 1
ATOM 1350 C C . ASP A 1 179 ? -51.877 -20.440 41.939 1.00 76.06 179 ASP A C 1
ATOM 1352 O O . ASP A 1 179 ? -53.002 -20.903 42.155 1.00 76.06 179 ASP A O 1
ATOM 1356 N N . ASP A 1 180 ? -51.390 -19.391 42.619 1.00 75.12 180 ASP A N 1
ATOM 1357 C CA . ASP A 1 180 ? -52.136 -18.681 43.670 1.00 75.12 180 ASP A CA 1
ATOM 1358 C C . ASP A 1 180 ? -53.349 -17.914 43.106 1.00 75.12 180 ASP A C 1
ATOM 1360 O O . ASP A 1 180 ? -54.418 -17.911 43.718 1.00 75.12 180 ASP A O 1
ATOM 1364 N N . PHE A 1 181 ? -53.228 -17.305 41.919 1.00 78.62 181 PHE A N 1
ATOM 1365 C CA . PHE A 1 181 ? -54.318 -16.547 41.290 1.00 78.62 181 PHE A CA 1
ATOM 1366 C C . PHE A 1 181 ? -55.454 -17.441 40.765 1.00 78.62 181 PHE A C 1
ATOM 1368 O O . PHE A 1 181 ? -56.624 -17.077 40.866 1.00 78.62 181 PHE A O 1
ATOM 1375 N N . TYR A 1 182 ? -55.131 -18.618 40.220 1.00 78.56 182 TYR A N 1
ATOM 1376 C CA . TYR A 1 182 ? -56.127 -19.569 39.704 1.00 78.56 182 TYR A CA 1
ATOM 1377 C C . TYR A 1 182 ? -56.619 -20.585 40.747 1.00 78.56 182 TYR A C 1
ATOM 1379 O O . TYR A 1 182 ? -57.459 -21.425 40.418 1.00 78.56 182 TYR A O 1
ATOM 1387 N N . GLY A 1 183 ? -56.114 -20.535 41.987 1.00 72.62 183 GLY A N 1
ATOM 1388 C CA . GLY A 1 183 ? -56.522 -21.442 43.067 1.00 72.62 183 GLY A CA 1
ATOM 1389 C C . GLY A 1 183 ? -56.276 -22.920 42.741 1.00 72.62 183 GLY A C 1
ATOM 1390 O O . GLY A 1 183 ? -57.054 -23.786 43.146 1.00 72.62 183 GLY A O 1
ATOM 1391 N N . ARG A 1 184 ? -55.236 -23.216 41.950 1.00 67.38 184 ARG A N 1
ATOM 1392 C CA . ARG A 1 184 ? -54.979 -24.561 41.420 1.00 67.38 184 ARG A CA 1
ATOM 1393 C C . ARG A 1 184 ? -54.294 -25.423 42.488 1.00 67.38 184 ARG A C 1
ATOM 1395 O O . ARG A 1 184 ? -53.287 -25.029 43.066 1.00 67.38 184 ARG A O 1
ATOM 1402 N N . ASP A 1 185 ? -54.866 -26.597 42.770 1.00 63.19 185 ASP A N 1
ATOM 1403 C CA . ASP A 1 185 ? -54.467 -27.430 43.910 1.00 63.19 185 ASP A CA 1
ATOM 1404 C C . ASP A 1 185 ? -53.026 -27.988 43.824 1.00 63.19 185 ASP A C 1
ATOM 1406 O O . ASP A 1 185 ? -52.428 -28.240 42.776 1.00 63.19 185 ASP A O 1
ATOM 1410 N N . SER A 1 186 ? -52.517 -28.198 45.030 1.00 65.50 186 SER A N 1
ATOM 1411 C CA . SER A 1 186 ? -51.180 -28.397 45.565 1.00 65.50 186 SER A CA 1
ATOM 1412 C C . SER A 1 186 ? -50.299 -29.512 44.999 1.00 65.50 186 SER A C 1
ATOM 1414 O O . SER A 1 186 ? -49.115 -29.523 45.334 1.00 65.50 186 SER A O 1
ATOM 1416 N N . MET A 1 187 ? -50.788 -30.437 44.168 1.00 67.38 187 MET A N 1
ATOM 1417 C CA . MET A 1 187 ? -49.976 -31.598 43.761 1.00 67.38 187 MET A CA 1
ATOM 1418 C C . MET A 1 187 ? -48.855 -31.245 42.780 1.00 67.38 187 MET A C 1
ATOM 1420 O O . MET A 1 187 ? -47.705 -31.613 43.017 1.00 67.38 187 MET A O 1
ATOM 1424 N N . ALA A 1 188 ? -49.147 -30.476 41.727 1.00 69.50 188 ALA A N 1
ATOM 1425 C CA . ALA A 1 188 ? -48.116 -30.031 40.784 1.00 69.50 188 ALA A CA 1
ATOM 1426 C C . ALA A 1 188 ? -47.090 -29.112 41.470 1.00 69.50 188 ALA A C 1
ATOM 1428 O O . ALA A 1 188 ? -45.889 -29.222 41.230 1.00 69.50 188 ALA A O 1
ATOM 1429 N N . ARG A 1 189 ? -47.555 -28.261 42.392 1.00 70.50 189 ARG A N 1
ATOM 1430 C CA . ARG A 1 189 ? -46.697 -27.393 43.206 1.00 70.50 189 ARG A CA 1
ATOM 1431 C C . ARG A 1 189 ? -45.791 -28.194 44.149 1.00 70.50 189 ARG A C 1
ATOM 1433 O O . ARG A 1 189 ? -44.601 -27.912 44.227 1.00 70.50 189 ARG A O 1
ATOM 1440 N N . ARG A 1 190 ? -46.320 -29.223 44.822 1.00 71.69 190 ARG A N 1
ATOM 1441 C CA . ARG A 1 190 ? -45.543 -30.122 45.698 1.00 71.69 190 ARG A CA 1
ATOM 1442 C C . ARG A 1 190 ? -44.506 -30.933 44.923 1.00 71.69 190 ARG A C 1
ATOM 1444 O O . ARG A 1 190 ? -43.399 -31.084 45.421 1.00 71.69 190 ARG A O 1
ATOM 1451 N N . ALA A 1 191 ? -44.832 -31.399 43.716 1.00 74.69 191 ALA A N 1
ATOM 1452 C CA . ALA A 1 191 ? -43.875 -32.088 42.847 1.00 74.69 191 ALA A CA 1
ATOM 1453 C C . ALA A 1 191 ? -42.711 -31.16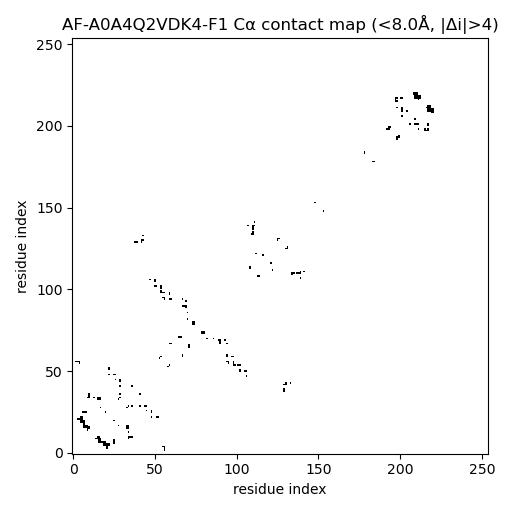5 42.442 1.00 74.69 191 ALA A C 1
ATOM 1455 O O . ALA A 1 191 ? -41.553 -31.519 42.638 1.00 74.69 191 ALA A O 1
ATOM 1456 N N . ARG A 1 192 ? -43.007 -29.929 42.007 1.00 70.44 192 ARG A N 1
ATOM 1457 C CA . ARG A 1 192 ? -41.974 -28.918 41.698 1.00 70.44 192 ARG A CA 1
ATOM 1458 C C . ARG A 1 192 ? -41.098 -28.581 42.911 1.00 70.44 192 ARG A C 1
ATOM 1460 O O . ARG A 1 192 ? -39.891 -28.413 42.777 1.00 70.44 192 ARG A O 1
ATOM 1467 N N . GLN A 1 193 ? -41.690 -28.501 44.104 1.00 72.56 193 GLN A N 1
ATOM 1468 C CA . GLN A 1 193 ? -40.944 -28.278 45.346 1.00 72.56 193 GLN A CA 1
ATOM 1469 C C . GLN A 1 193 ? -40.077 -29.481 45.741 1.00 72.56 193 GLN A C 1
ATOM 1471 O O . GLN A 1 193 ? -38.985 -29.273 46.266 1.00 72.56 193 GLN A O 1
ATOM 1476 N N . ALA A 1 194 ? -40.532 -30.711 45.481 1.00 71.88 194 ALA A N 1
ATOM 1477 C CA . ALA A 1 194 ? -39.781 -31.934 45.758 1.00 71.88 194 ALA A CA 1
ATOM 1478 C C . ALA A 1 194 ? -38.540 -32.079 44.860 1.00 71.88 194 ALA A C 1
ATOM 1480 O O . ALA A 1 194 ? -37.499 -32.525 45.340 1.00 71.88 194 ALA A O 1
ATOM 1481 N N . ASP A 1 195 ? -38.629 -31.627 43.606 1.00 76.75 195 ASP A N 1
ATOM 1482 C CA . ASP A 1 195 ? -37.523 -31.647 42.638 1.00 76.75 195 ASP A CA 1
ATOM 1483 C C . ASP A 1 195 ? -36.517 -30.497 42.823 1.00 76.75 195 ASP A C 1
ATOM 1485 O O . ASP A 1 195 ? -35.454 -30.473 42.195 1.00 76.75 195 ASP A O 1
ATOM 1489 N N . ASN A 1 196 ? -36.809 -29.530 43.698 1.00 78.50 196 ASN A N 1
ATOM 1490 C CA . ASN A 1 196 ? -35.902 -28.416 43.935 1.00 78.50 196 ASN A CA 1
ATOM 1491 C C . ASN A 1 196 ? -34.606 -28.912 44.610 1.00 78.50 196 ASN A C 1
ATOM 1493 O O . ASN A 1 196 ? -34.635 -29.571 45.652 1.00 78.50 196 ASN A O 1
ATOM 1497 N N . LYS A 1 197 ? -33.440 -28.552 44.053 1.00 80.88 197 LYS A N 1
ATOM 1498 C CA . LYS A 1 197 ? -32.114 -29.005 44.524 1.00 80.88 197 LYS A CA 1
ATOM 1499 C C . LYS A 1 197 ? -31.888 -28.759 46.019 1.00 80.88 197 LYS A C 1
ATOM 1501 O O . LYS A 1 197 ? -31.307 -29.602 46.701 1.00 80.88 197 LYS A O 1
ATOM 1506 N N . LEU A 1 198 ? -32.355 -27.625 46.543 1.00 79.19 198 LEU A N 1
ATOM 1507 C CA . LEU A 1 198 ? -32.211 -27.292 47.966 1.00 79.19 198 LEU A CA 1
ATOM 1508 C C . LEU A 1 198 ? -33.158 -28.107 48.859 1.00 79.19 198 LEU A C 1
ATOM 1510 O O . LEU A 1 198 ? -32.835 -28.393 50.013 1.00 79.19 198 LEU A O 1
ATOM 1514 N N . HIS A 1 199 ? -34.302 -28.525 48.318 1.00 78.69 199 HIS A N 1
ATOM 1515 C CA . HIS A 1 199 ? -35.221 -29.430 48.995 1.00 78.69 199 HIS A CA 1
ATOM 1516 C C . HIS A 1 199 ? -34.665 -30.860 49.038 1.00 78.69 199 HIS A C 1
ATOM 1518 O O . HIS A 1 199 ? -34.689 -31.494 50.091 1.00 78.69 199 HIS A O 1
ATOM 1524 N N . LEU A 1 200 ? -34.062 -31.339 47.948 1.00 84.06 200 LEU A N 1
ATOM 1525 C CA . LEU A 1 200 ? -33.348 -32.621 47.933 1.00 84.06 200 LEU A CA 1
ATOM 1526 C C . LEU A 1 200 ? -32.177 -32.630 48.924 1.00 84.06 200 LEU A C 1
ATOM 1528 O O . LEU A 1 200 ? -32.012 -33.589 49.678 1.00 84.06 200 LEU A O 1
ATOM 1532 N N . LEU A 1 201 ? -31.415 -31.533 48.995 1.00 82.94 201 LEU A N 1
ATOM 1533 C CA . LEU A 1 201 ? -30.351 -31.369 49.988 1.00 82.94 201 LEU A CA 1
ATOM 1534 C C . LEU A 1 201 ? -3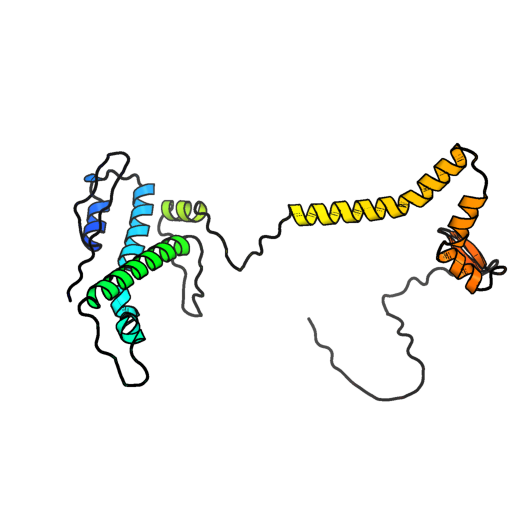0.896 -31.440 51.422 1.00 82.94 201 LEU A C 1
ATOM 1536 O O . LEU A 1 201 ? -30.310 -32.105 52.274 1.00 82.94 201 LEU A O 1
ATOM 1540 N N . ARG A 1 202 ? -32.039 -30.800 51.694 1.00 81.12 202 ARG A N 1
ATOM 1541 C CA . ARG A 1 202 ? -32.719 -30.892 52.994 1.00 81.12 202 ARG A CA 1
ATOM 1542 C C . ARG A 1 202 ? -33.071 -32.340 53.346 1.00 81.12 202 ARG A C 1
ATOM 1544 O O . ARG A 1 202 ? -32.852 -32.753 54.485 1.00 81.12 202 ARG A O 1
ATOM 1551 N N . MET A 1 203 ? -33.621 -33.093 52.395 1.00 82.31 203 MET A N 1
ATOM 1552 C CA . MET A 1 203 ? -33.992 -34.496 52.608 1.00 82.31 203 MET A CA 1
ATOM 1553 C C . MET A 1 203 ? -32.754 -35.361 52.877 1.00 82.31 203 MET A C 1
ATOM 1555 O O . MET A 1 203 ? -32.770 -36.165 53.806 1.00 82.31 203 MET A O 1
ATOM 1559 N N . ALA A 1 204 ? -31.655 -35.127 52.152 1.00 84.19 204 ALA A N 1
ATOM 1560 C CA . ALA A 1 204 ? -30.380 -35.813 52.369 1.00 84.19 204 ALA A CA 1
ATOM 1561 C C . ALA A 1 204 ? -29.747 -35.506 53.742 1.00 84.19 204 ALA A C 1
ATOM 1563 O O . ALA A 1 204 ? -29.133 -36.381 54.345 1.00 84.19 204 ALA A O 1
ATOM 1564 N N . LEU A 1 205 ? -29.925 -34.287 54.265 1.00 81.38 205 LEU A N 1
ATOM 1565 C CA . LEU A 1 205 ? -29.399 -33.853 55.569 1.00 81.38 205 LEU A CA 1
ATOM 1566 C C . LEU A 1 205 ? -30.243 -34.309 56.774 1.00 81.38 205 LEU A C 1
ATOM 1568 O O . LEU A 1 205 ? -29.949 -33.932 57.909 1.00 81.38 205 LEU A O 1
ATOM 1572 N N . GLY A 1 206 ? -31.285 -35.113 56.552 1.00 76.31 206 GLY A N 1
ATOM 1573 C CA . GLY A 1 206 ? -32.100 -35.687 57.623 1.00 76.31 206 GLY A CA 1
ATOM 1574 C C . GLY A 1 206 ? -33.468 -35.035 57.819 1.00 76.31 206 GLY A C 1
ATOM 1575 O O . GLY A 1 206 ? -34.080 -35.293 58.849 1.00 76.31 206 GLY A O 1
ATOM 1576 N N . GLY A 1 207 ? -33.943 -34.218 56.861 1.00 70.31 207 GLY A N 1
ATOM 1577 C CA . GLY A 1 207 ? -35.350 -33.843 56.588 1.00 70.31 207 GLY A CA 1
ATOM 1578 C C . GLY A 1 207 ? -36.151 -33.130 57.692 1.00 70.31 207 GLY A C 1
ATOM 1579 O O . GLY A 1 207 ? -36.693 -32.040 57.476 1.00 70.31 207 GLY A O 1
ATOM 1580 N N . ASN A 1 208 ? -36.225 -33.752 58.865 1.00 72.31 208 ASN A N 1
ATOM 1581 C CA . ASN A 1 208 ? -37.007 -33.375 60.036 1.00 72.31 208 ASN A CA 1
ATOM 1582 C C . ASN A 1 208 ? -36.276 -32.341 60.911 1.00 72.31 208 ASN A C 1
ATOM 1584 O O . ASN A 1 208 ? -36.920 -31.481 61.505 1.00 72.31 208 ASN A O 1
ATOM 1588 N N . GLU A 1 209 ? -34.938 -32.383 60.964 1.00 75.25 209 GLU A N 1
ATOM 1589 C CA . GLU A 1 209 ? -34.127 -31.420 61.737 1.00 75.25 209 GLU A CA 1
ATOM 1590 C C . GLU A 1 209 ? -33.858 -30.099 60.993 1.00 75.25 209 GLU A C 1
ATOM 1592 O O . GLU A 1 209 ? -33.519 -29.079 61.603 1.00 75.25 209 GLU A O 1
ATOM 1597 N N . TRP A 1 210 ? -34.011 -30.111 59.669 1.00 74.81 210 TRP A N 1
ATOM 1598 C CA . TRP A 1 210 ? -33.691 -28.995 58.784 1.00 74.81 210 TRP A CA 1
ATOM 1599 C C . TRP A 1 210 ? -34.971 -28.377 58.234 1.00 74.81 210 TRP A C 1
ATOM 1601 O O . TRP A 1 210 ? -35.799 -29.064 57.641 1.00 74.81 210 TRP A O 1
ATOM 1611 N N . VAL A 1 211 ? -35.131 -27.069 58.407 1.00 77.31 211 VAL A N 1
ATOM 1612 C CA . VAL A 1 211 ? -36.251 -26.268 57.898 1.00 77.31 211 VAL A CA 1
ATOM 1613 C C . VAL A 1 211 ? -35.772 -25.354 56.773 1.00 77.31 211 VAL A C 1
ATOM 1615 O O . VAL A 1 211 ? -34.633 -24.899 56.775 1.00 77.31 211 VAL A O 1
ATOM 1618 N N . LEU A 1 212 ? -36.626 -25.086 55.784 1.00 71.12 212 LEU A N 1
ATOM 1619 C CA . LEU A 1 212 ? -36.294 -24.151 54.704 1.00 71.12 212 LEU A CA 1
ATOM 1620 C C . LEU A 1 212 ? -36.284 -22.722 55.261 1.00 71.12 212 LEU A C 1
ATOM 1622 O O . LEU A 1 212 ? -37.301 -22.232 55.749 1.00 71.12 212 LEU A O 1
ATOM 1626 N N . GLY A 1 213 ? -35.120 -22.079 55.221 1.00 69.62 213 GLY A N 1
ATOM 1627 C CA . GLY A 1 213 ? -34.920 -20.697 55.639 1.00 69.62 213 GLY A CA 1
ATOM 1628 C C . GLY A 1 213 ? -35.111 -19.699 54.495 1.00 69.62 213 GLY A C 1
ATOM 1629 O O . GLY A 1 213 ? -35.717 -19.983 53.462 1.00 69.62 213 GLY A O 1
ATOM 1630 N N . ARG A 1 214 ? -34.562 -18.492 54.670 1.00 68.75 214 ARG A N 1
ATOM 1631 C CA . ARG A 1 214 ? -34.585 -17.435 53.647 1.00 68.75 214 ARG A CA 1
ATOM 1632 C C . ARG A 1 214 ? -33.915 -17.941 52.358 1.00 68.75 214 ARG A C 1
ATOM 1634 O O . ARG A 1 214 ? -32.827 -18.503 52.436 1.00 68.75 214 ARG A O 1
ATOM 1641 N N . TRP A 1 215 ? -34.539 -17.700 51.200 1.00 66.00 215 TRP A N 1
ATOM 1642 C CA . TRP A 1 215 ? -34.076 -18.179 49.880 1.00 66.00 215 TRP A CA 1
ATOM 1643 C C . TRP A 1 215 ? -34.060 -19.705 49.722 1.00 66.00 215 TRP A C 1
ATOM 1645 O O . TRP A 1 215 ? -33.258 -20.237 48.961 1.00 66.00 215 TRP A O 1
ATOM 1655 N N . SER A 1 216 ? -34.918 -20.415 50.460 1.00 69.94 216 SER A N 1
ATOM 1656 C CA . SER A 1 216 ? -35.060 -21.875 50.363 1.00 69.94 216 SER A CA 1
ATOM 1657 C C . SER A 1 216 ? -33.812 -22.661 50.787 1.00 69.94 216 SER A C 1
ATOM 1659 O O . SER A 1 216 ? -33.715 -23.856 50.528 1.00 69.94 216 SER A O 1
ATOM 1661 N N . ILE A 1 217 ? -32.859 -22.024 51.475 1.00 77.12 217 ILE A N 1
ATOM 1662 C CA . ILE A 1 217 ? -31.652 -22.677 51.995 1.00 77.12 217 ILE A CA 1
ATOM 1663 C C . ILE A 1 217 ? -32.026 -23.449 53.272 1.00 77.12 217 ILE A C 1
ATOM 1665 O O . ILE A 1 217 ? -32.620 -22.848 54.172 1.00 77.12 217 ILE A O 1
ATOM 1669 N N . PRO A 1 218 ? -31.703 -24.749 53.400 1.00 76.75 218 PRO A N 1
ATOM 1670 C CA . PRO A 1 218 ? -32.002 -25.510 54.608 1.00 76.75 218 PRO A CA 1
ATOM 1671 C C . PRO A 1 218 ? -31.181 -25.010 55.805 1.00 76.75 218 PRO A C 1
ATOM 1673 O O . PRO A 1 218 ? -29.957 -24.918 55.749 1.00 76.75 218 PRO A O 1
ATOM 1676 N N . VAL A 1 219 ? -31.861 -24.709 56.909 1.00 78.06 219 VAL A N 1
ATOM 1677 C CA . VAL A 1 219 ? -31.285 -24.257 58.182 1.00 78.06 219 VAL A CA 1
ATOM 1678 C C . VAL A 1 219 ? -31.764 -25.186 59.292 1.00 78.06 219 VAL A C 1
ATOM 1680 O O . VAL A 1 219 ? -32.920 -25.600 59.310 1.00 78.06 219 VAL A O 1
ATOM 1683 N N . ARG A 1 220 ? -30.886 -25.529 60.234 1.00 77.31 220 ARG A N 1
ATOM 1684 C CA . ARG A 1 220 ? -31.249 -26.390 61.362 1.00 77.31 220 ARG A CA 1
ATOM 1685 C C . ARG A 1 220 ? -32.147 -25.638 62.345 1.00 77.31 220 ARG A C 1
ATOM 1687 O O . ARG A 1 220 ? -31.846 -24.505 62.732 1.00 77.31 220 ARG A O 1
ATOM 1694 N N . ASN A 1 221 ? -33.246 -26.267 62.749 1.00 68.62 221 ASN A N 1
ATOM 1695 C CA . ASN A 1 221 ? -34.214 -25.651 63.652 1.00 68.62 221 ASN A CA 1
ATOM 1696 C C . ASN A 1 221 ? -33.580 -25.466 65.049 1.00 68.62 221 ASN A C 1
ATOM 1698 O O . ASN A 1 221 ? -33.092 -26.428 65.636 1.00 68.62 221 ASN A O 1
ATOM 1702 N N . GLY A 1 222 ? -33.523 -24.229 65.554 1.00 69.44 222 GLY A N 1
ATOM 1703 C CA . GLY A 1 222 ? -32.884 -23.907 66.841 1.00 69.44 222 GLY A CA 1
ATOM 1704 C C . GLY A 1 222 ? -31.358 -23.716 66.819 1.00 69.44 222 GLY A C 1
ATOM 1705 O O . GLY A 1 222 ? -30.753 -23.598 67.883 1.00 69.44 222 GLY A O 1
ATOM 1706 N N . ALA A 1 223 ? -30.711 -23.658 65.648 1.00 64.56 223 ALA A N 1
ATOM 1707 C CA . ALA A 1 223 ? -29.282 -23.341 65.576 1.00 64.56 223 ALA A CA 1
ATOM 1708 C C . ALA A 1 223 ? -28.987 -21.885 65.985 1.00 64.56 223 ALA A C 1
ATOM 1710 O O . ALA A 1 223 ? -29.720 -20.959 65.624 1.00 64.56 223 ALA A O 1
ATOM 1711 N N . ALA A 1 224 ? -27.884 -21.675 66.713 1.00 67.94 224 ALA A N 1
ATOM 1712 C CA . ALA A 1 224 ? -27.403 -20.341 67.056 1.00 67.94 224 ALA A CA 1
ATOM 1713 C C . ALA A 1 224 ? -27.157 -19.517 65.778 1.00 67.94 224 ALA A C 1
ATOM 1715 O O . ALA A 1 224 ? -26.604 -20.013 64.795 1.00 67.94 224 ALA A O 1
ATOM 1716 N N . LYS A 1 225 ? -27.576 -18.246 65.779 1.00 64.44 225 LYS A N 1
ATOM 1717 C CA . LYS A 1 225 ? -27.294 -17.322 64.674 1.00 64.44 225 LYS A CA 1
ATOM 1718 C C . LYS A 1 225 ? -25.804 -16.994 64.683 1.00 64.44 225 LYS A C 1
ATOM 1720 O O . LYS A 1 225 ? -25.361 -16.129 65.431 1.00 64.44 225 LYS A O 1
ATOM 1725 N N . TYR A 1 226 ? -25.039 -17.678 63.845 1.00 64.06 226 TYR A N 1
ATOM 1726 C CA . TYR A 1 226 ? -23.655 -17.309 63.593 1.00 64.06 226 TYR A CA 1
ATOM 1727 C C . TYR A 1 226 ? -23.639 -16.167 62.583 1.00 64.06 226 TYR A C 1
ATOM 1729 O O . TYR A 1 226 ? -24.058 -16.326 61.435 1.00 64.06 226 TYR A O 1
ATOM 1737 N N . ASN A 1 227 ? -23.172 -14.995 63.013 1.00 63.56 227 ASN A N 1
ATOM 1738 C CA . ASN A 1 227 ? -22.816 -13.950 62.066 1.00 63.56 227 ASN A CA 1
ATOM 1739 C C . ASN A 1 227 ? -21.707 -14.499 61.174 1.00 63.56 227 ASN A C 1
ATOM 1741 O O . ASN A 1 227 ? -20.756 -15.104 61.673 1.00 63.56 227 ASN A O 1
ATOM 1745 N N . ARG A 1 228 ? -21.838 -14.298 59.858 1.00 52.09 228 ARG A N 1
ATOM 1746 C CA . ARG A 1 228 ? -20.768 -14.612 58.913 1.00 52.09 228 ARG A CA 1
ATOM 1747 C C . ARG A 1 228 ? -19.501 -13.946 59.460 1.00 52.09 228 ARG A C 1
ATOM 1749 O O . ARG A 1 228 ? -19.546 -12.728 59.653 1.00 52.09 228 ARG A O 1
ATOM 1756 N N . PRO A 1 229 ? -18.421 -14.690 59.762 1.00 56.69 229 PRO A N 1
ATOM 1757 C CA . PRO A 1 229 ? -17.185 -14.044 60.153 1.00 56.69 229 PRO A CA 1
ATOM 1758 C C . PRO A 1 229 ? -16.842 -13.066 59.034 1.00 56.69 229 PRO A C 1
ATOM 1760 O O . PRO A 1 229 ? -16.786 -13.447 57.863 1.00 56.69 229 PRO A O 1
ATOM 1763 N N . SER A 1 230 ? -16.725 -11.787 59.388 1.00 52.69 230 SER A N 1
ATOM 1764 C CA . SER A 1 230 ? -16.198 -10.758 58.501 1.00 52.69 230 SER A CA 1
ATOM 1765 C C . SER A 1 230 ? -14.732 -11.105 58.281 1.00 52.69 230 SER A C 1
ATOM 1767 O O . SER A 1 230 ? -13.860 -10.637 59.007 1.00 52.69 230 SER A O 1
ATOM 1769 N N . GLY A 1 231 ? -14.477 -12.036 57.367 1.00 50.66 231 GLY A N 1
ATOM 1770 C CA . GLY A 1 231 ? -13.139 -12.515 57.086 1.00 50.66 231 GLY A CA 1
ATOM 1771 C C . GLY A 1 231 ? -12.306 -11.380 56.511 1.00 50.66 231 GLY A C 1
ATOM 1772 O O . GLY A 1 231 ? -12.625 -10.854 55.444 1.00 50.66 231 GLY A O 1
ATOM 1773 N N . SER A 1 232 ? -11.207 -11.061 57.201 1.00 54.91 232 SER A N 1
ATOM 1774 C CA . SER A 1 232 ? -9.952 -10.725 56.524 1.00 54.91 232 SER A CA 1
ATOM 1775 C C . SER A 1 232 ? -9.755 -11.700 55.360 1.00 54.91 232 SER A C 1
ATOM 1777 O O . SER A 1 232 ? -10.107 -12.875 55.480 1.00 54.91 232 SER A O 1
ATOM 1779 N N . LYS A 1 233 ? -9.239 -11.207 54.233 1.00 49.78 233 LYS A N 1
ATOM 1780 C CA . LYS A 1 233 ? -9.110 -11.903 52.940 1.00 49.78 233 LYS A CA 1
ATOM 1781 C C . LYS A 1 233 ? -8.091 -13.057 52.941 1.00 49.78 233 LYS A C 1
ATOM 1783 O O . LYS A 1 233 ? -7.452 -13.298 51.923 1.00 49.78 233 LYS A O 1
ATOM 1788 N N . ASP A 1 234 ? -7.948 -13.784 54.036 1.00 48.72 234 ASP A N 1
ATOM 1789 C CA . ASP A 1 234 ? -7.053 -14.927 54.102 1.00 48.72 234 ASP A CA 1
ATOM 1790 C C . ASP A 1 234 ? -7.860 -16.200 53.859 1.00 48.72 234 ASP A C 1
ATOM 1792 O O . ASP A 1 234 ? -8.703 -16.619 54.655 1.00 48.72 234 ASP A O 1
ATOM 1796 N N . LEU A 1 235 ? -7.640 -16.780 52.679 1.00 43.84 235 LEU A N 1
ATOM 1797 C CA . LEU A 1 235 ? -8.226 -18.042 52.254 1.00 43.84 235 LEU A CA 1
ATOM 1798 C C . LEU A 1 235 ? -7.778 -19.152 53.214 1.00 43.84 235 LEU A C 1
ATOM 1800 O O . LEU A 1 235 ? -6.626 -19.581 53.199 1.00 43.84 235 LEU A O 1
ATOM 1804 N N . LEU A 1 236 ? -8.704 -19.644 54.036 1.00 47.78 236 LEU A N 1
ATOM 1805 C CA . LEU A 1 236 ? -8.499 -20.851 54.830 1.00 47.78 236 LEU A CA 1
ATOM 1806 C C . LEU A 1 236 ? -8.492 -22.068 53.897 1.00 47.78 236 LEU A C 1
ATOM 1808 O O . LEU A 1 236 ? -9.533 -22.604 53.521 1.00 47.78 236 LEU A O 1
ATOM 1812 N N . SER A 1 237 ? -7.288 -22.489 53.521 1.00 43.78 237 SER A N 1
ATOM 1813 C CA . SER A 1 237 ? -7.018 -23.797 52.931 1.00 43.78 237 SER A CA 1
ATOM 1814 C C . SER A 1 237 ? -7.337 -24.884 53.962 1.00 43.78 237 SER A C 1
ATOM 1816 O O . SER A 1 237 ? -6.652 -24.984 54.981 1.00 43.78 237 SER A O 1
ATOM 1818 N N . TYR A 1 238 ? -8.326 -25.738 53.685 1.00 40.41 238 TYR A N 1
ATOM 1819 C CA . TYR A 1 238 ? -8.487 -27.011 54.392 1.00 40.41 238 TYR A CA 1
ATOM 1820 C C . TYR A 1 238 ? -7.321 -27.925 53.991 1.00 40.41 238 TYR A C 1
ATOM 1822 O O . TYR A 1 238 ? -7.365 -28.586 52.956 1.00 40.41 238 TYR A O 1
ATOM 1830 N N . ARG A 1 239 ? -6.238 -27.910 54.775 1.00 36.69 239 ARG A N 1
ATOM 1831 C CA . ARG A 1 239 ? -5.138 -28.867 54.638 1.00 36.69 239 ARG A CA 1
ATOM 1832 C C . ARG A 1 239 ? -5.200 -29.821 55.821 1.00 36.69 239 ARG A C 1
ATOM 1834 O O . ARG A 1 239 ? -5.007 -29.404 56.961 1.00 36.69 239 ARG A O 1
ATOM 1841 N N . ASP A 1 240 ? -5.488 -31.084 55.524 1.00 35.56 240 ASP A N 1
ATOM 1842 C CA . ASP A 1 240 ? -5.420 -32.173 56.489 1.00 35.56 240 ASP A CA 1
ATOM 1843 C C . ASP A 1 240 ? -4.027 -32.227 57.121 1.00 35.56 240 ASP A C 1
ATOM 1845 O O . ASP A 1 240 ? -2.992 -32.233 56.445 1.00 35.56 240 ASP A O 1
ATOM 1849 N N . SER A 1 241 ? -4.002 -32.256 58.452 1.00 41.06 241 SER A N 1
ATOM 1850 C CA . SER A 1 241 ? -2.785 -32.493 59.209 1.00 41.06 241 SER A CA 1
ATOM 1851 C C . SER A 1 241 ? -2.375 -33.950 59.019 1.00 41.06 241 SER A C 1
ATOM 1853 O O . SER A 1 241 ? -2.966 -34.833 59.642 1.00 41.06 241 SER A O 1
ATOM 1855 N N . LYS A 1 242 ? -1.386 -34.196 58.158 1.00 40.00 242 LYS A N 1
ATOM 1856 C CA . LYS A 1 242 ? -0.324 -35.211 58.298 1.00 40.00 242 LYS A CA 1
ATOM 1857 C C . LYS A 1 242 ? 0.369 -35.396 56.956 1.00 40.00 242 LYS A C 1
ATOM 1859 O O . LYS A 1 242 ? -0.156 -36.086 56.103 1.00 40.00 242 LYS A O 1
ATOM 1864 N N . THR A 1 243 ? 1.533 -34.769 56.831 1.00 34.34 243 THR A N 1
ATOM 1865 C CA . THR A 1 243 ? 2.822 -35.319 56.366 1.00 34.34 243 THR A CA 1
ATOM 1866 C C . THR A 1 243 ? 3.693 -34.126 56.001 1.00 34.34 243 THR A C 1
ATOM 1868 O O . THR A 1 243 ? 3.311 -33.301 55.173 1.00 34.34 243 THR A O 1
ATOM 1871 N N . GLY A 1 244 ? 4.819 -33.994 56.698 1.00 42.44 244 GLY A N 1
ATOM 1872 C CA . GLY A 1 244 ? 5.807 -32.968 56.415 1.00 42.44 244 GLY A CA 1
ATOM 1873 C C . GLY A 1 244 ? 6.512 -33.259 55.100 1.00 42.44 244 GLY A C 1
ATOM 1874 O O . GLY A 1 244 ? 6.957 -34.379 54.887 1.00 42.44 244 GLY A O 1
ATOM 1875 N N . GLU A 1 245 ? 6.628 -32.236 54.264 1.00 33.53 245 GLU A N 1
ATOM 1876 C CA . GLU A 1 245 ? 7.752 -32.089 53.350 1.00 33.53 245 GLU A CA 1
ATOM 1877 C C . GLU A 1 245 ? 7.866 -30.617 52.945 1.00 33.53 245 GLU A C 1
ATOM 1879 O O . GLU A 1 245 ? 6.915 -30.000 52.454 1.00 33.53 245 GLU A O 1
ATOM 1884 N N . ASP A 1 246 ? 9.029 -30.048 53.248 1.00 39.53 246 ASP A N 1
ATOM 1885 C CA . ASP A 1 246 ? 9.441 -28.695 52.904 1.00 39.53 246 ASP A CA 1
ATOM 1886 C C . ASP A 1 246 ? 9.470 -28.513 51.387 1.00 39.53 246 ASP A C 1
ATOM 1888 O O . ASP A 1 246 ? 10.211 -29.194 50.686 1.00 39.53 246 ASP A O 1
ATOM 1892 N N . THR A 1 247 ? 8.758 -27.511 50.877 1.00 33.72 247 THR A N 1
ATOM 1893 C CA . THR A 1 247 ? 9.098 -26.901 49.586 1.00 33.72 247 THR A CA 1
ATOM 1894 C C . THR A 1 247 ? 8.894 -25.391 49.654 1.00 33.72 247 THR A C 1
ATOM 1896 O O . THR A 1 247 ? 7.790 -24.859 49.554 1.00 33.72 247 THR A O 1
ATOM 1899 N N . ARG A 1 248 ? 10.019 -24.687 49.832 1.00 34.19 248 ARG A N 1
ATOM 1900 C CA . ARG A 1 248 ? 10.190 -23.271 49.489 1.00 34.19 248 ARG A CA 1
ATOM 1901 C C . ARG A 1 248 ? 9.971 -23.085 47.988 1.00 34.19 248 ARG A C 1
ATOM 1903 O O . ARG A 1 248 ? 10.761 -23.612 47.216 1.00 34.19 248 ARG A O 1
ATOM 1910 N N . PHE A 1 249 ? 9.032 -22.230 47.597 1.00 31.16 249 PHE A N 1
ATOM 1911 C CA . PHE A 1 249 ? 9.081 -21.487 46.331 1.00 31.16 249 PHE A CA 1
ATOM 1912 C C . PHE A 1 249 ? 8.517 -20.085 46.600 1.00 31.16 249 PHE A C 1
ATOM 1914 O O . PHE A 1 249 ? 7.370 -19.932 47.000 1.00 31.16 249 PHE A O 1
ATOM 1921 N N . LEU A 1 250 ? 9.399 -19.097 46.769 1.00 32.09 250 LEU A N 1
ATOM 1922 C CA . LEU A 1 250 ? 9.824 -18.138 45.739 1.00 32.09 250 LEU A CA 1
ATOM 1923 C C . LEU A 1 250 ? 8.671 -17.271 45.218 1.00 32.09 250 LEU A C 1
ATOM 1925 O O . LEU A 1 250 ? 7.926 -17.619 44.310 1.00 32.09 250 LEU A O 1
ATOM 1929 N N . GLN A 1 251 ? 8.599 -16.102 45.844 1.00 31.67 251 GLN A N 1
ATOM 1930 C CA . GLN A 1 251 ? 7.857 -14.917 45.461 1.00 31.67 251 GLN A CA 1
ATOM 1931 C C . GLN A 1 251 ? 8.375 -14.400 44.111 1.00 31.67 251 GLN A C 1
ATOM 1933 O O . GLN A 1 251 ? 9.563 -14.107 43.976 1.00 31.67 251 GLN A O 1
ATOM 1938 N N . VAL A 1 252 ? 7.486 -14.261 43.128 1.00 31.36 252 VAL A N 1
ATOM 1939 C CA . VAL A 1 252 ? 7.740 -13.485 41.909 1.00 31.36 252 VAL A CA 1
ATOM 1940 C C . VAL A 1 252 ? 6.594 -12.499 41.743 1.00 31.36 252 VAL A C 1
ATOM 1942 O O . VAL A 1 252 ? 5.430 -12.882 41.646 1.00 31.36 252 VAL A O 1
ATOM 1945 N N . CYS A 1 253 ? 6.959 -11.221 41.766 1.00 30.97 253 CYS A N 1
ATOM 1946 C CA . CYS A 1 253 ? 6.104 -10.093 41.445 1.00 30.97 253 CYS A CA 1
ATOM 1947 C C . CYS A 1 253 ? 5.608 -10.173 39.996 1.00 30.97 253 CYS A C 1
ATOM 1949 O O . CYS A 1 253 ? 6.369 -10.515 39.088 1.00 30.97 253 CYS A O 1
ATOM 1951 N N . LYS A 1 254 ? 4.371 -9.736 39.784 1.00 38.22 254 LYS A N 1
ATOM 1952 C CA . LYS A 1 254 ? 3.958 -9.045 38.566 1.00 38.22 254 LYS A CA 1
ATOM 1953 C C . LYS A 1 254 ? 3.103 -7.857 38.968 1.00 38.22 254 LYS A C 1
ATOM 1955 O O . LYS A 1 254 ? 2.288 -8.039 39.899 1.00 38.22 254 LYS A O 1
#

Radius of gyration: 38.8 Å; Cα contacts (8 Å, |Δi|>4): 149; chains: 1; bounding box: 80×60×94 Å